Protein AF-A0A3M1XWD2-F1 (afdb_monomer_lite)

pLDDT: mean 70.12, std 25.95, range [22.77, 98.62]

Sequence (368 aa):
ADEVGILMIDIAGKYPITAAVIQEGKITWMLEQGADAQTRFPIGTLNELFIVIAVLQRIRAGELDLHAEGITPHHSVTLHHLMTHTSGYGAARSWRALLFKQQTPLKQHHPAGGKWCYSKDNIALLRDMLPPDYLQNRVFKPLGMHATTETESTLEDMLKLVGELLAPGRVMTETDVMMMTTPHFQLHAALPAMGYGFRLEDGVAWITSKTGGLWIAPEQKTAIVALARGAFSGACRAAMRRLISAPSYEIVGDAPALRGGYYAPSPELLMNLPIWLSYGGGLTVGRQGTLNGQIDPMHKIKLTPTTQTNVFLLPNGSRVVIDDERVLIGLYELHRRPWLHSLGGKLSIFTLLVFVIFLIFLLAIFNF

Secondary structure (DSSP, 8-state):
-HHHHHHHHHHHTTS-EEEEEEETTEEEEEEEEBS-TT--EE-GGGHHHHHHHHHHHHHHTTSS-TT-S-SSSSTT--HHHHHTT-S-EEE---HHHHHHT--PPEEE-S-TTSTT---TTHHHHHHHTSPTTHHIIIIIHHHT-TT--SSEE-HHHHHHHHHHHHS--SS--HHHHHHHHS--B-SSTTSPEE-SS-EEETTEEEEE-SSEEEEEETTTTEEEEEEESS--HHHHHHHHHHHTTPPPPP-----GGGS---S-SS--GGGTHHHHHHTT------------S---S-----PPP-S--EEEEPTTS-EEEEETTEEE-------S--TTSS--S---HHHHHHHHHHHHHHHHHTT-

Foldseek 3Di:
DVVLVVLQVVQQPPWFKWKFKAFPNHTPDIDGDNHDQADKFFAPLVLLVLLLLLVVLCVVVVNADQCQAPLDPHRRAGVVLLQQQQQQWEQPDDVVCVVVVDRGDIDRLDHGLDLQRGYPCSSVSSVVVDDDCSSVPQPCVQLVQPQDDSTMGGNVSVSSVLSCLLPNDRSDDPVSSCQQADFPHDSDPPAFGGGRSFTYDQQWTKDDDQFWIKIDNNVRSIIMIMGINGDDLVSRVVSRCVSVVHDDDPCPDPQCVVVDHDDDSDPDPPVCVVVCVVVVHDDDDDDPDDDPDDDDPDDDDDDDDDQDWDWDADPQRAIFTDDPPDRDRDRDPPPDPPPPPPCPDDPDPVNVVVVVVVVVVVCVVVVD

Radius of gyration: 23.79 Å; chains: 1; bounding box: 57×58×64 Å

Structure (mmCIF, N/CA/C/O backbone):
data_AF-A0A3M1XWD2-F1
#
_entry.id   AF-A0A3M1XWD2-F1
#
loop_
_atom_site.group_PDB
_atom_site.id
_atom_site.type_symbol
_atom_site.label_atom_id
_atom_site.label_alt_id
_atom_site.label_comp_id
_atom_site.label_asym_id
_atom_site.label_entity_id
_atom_site.label_seq_id
_atom_site.pdbx_PDB_ins_code
_atom_site.Cartn_x
_atom_site.Cartn_y
_atom_site.Cartn_z
_atom_site.occupancy
_atom_site.B_iso_or_equiv
_atom_site.auth_seq_id
_atom_site.auth_comp_id
_atom_site.auth_asym_id
_atom_site.auth_atom_id
_atom_site.pdbx_PDB_model_num
ATOM 1 N N . ALA A 1 1 ? -13.278 -6.012 19.851 1.00 52.22 1 ALA A N 1
ATOM 2 C CA . ALA A 1 1 ? -13.361 -4.632 19.334 1.00 52.22 1 ALA A CA 1
ATOM 3 C C . ALA A 1 1 ? -13.136 -3.614 20.453 1.00 52.22 1 ALA A C 1
ATOM 5 O O . ALA A 1 1 ? -12.265 -2.769 20.305 1.00 52.22 1 ALA A O 1
ATOM 6 N N . ASP A 1 2 ? -13.827 -3.748 21.587 1.00 54.50 2 ASP A N 1
ATOM 7 C CA . ASP A 1 2 ? -13.835 -2.744 22.666 1.00 54.50 2 ASP A CA 1
ATOM 8 C C . ASP A 1 2 ? -12.454 -2.402 23.250 1.00 54.50 2 ASP A C 1
ATOM 10 O O . ASP A 1 2 ? -12.106 -1.230 23.347 1.00 54.50 2 ASP A O 1
ATOM 14 N N . GLU A 1 3 ? -11.599 -3.388 23.537 1.00 56.03 3 GLU A N 1
ATOM 15 C CA . GLU A 1 3 ? -10.235 -3.122 24.038 1.00 56.03 3 GLU A CA 1
ATOM 16 C C . GLU A 1 3 ? -9.307 -2.475 22.994 1.00 56.03 3 GLU A C 1
ATOM 18 O O . GLU A 1 3 ? -8.418 -1.700 23.343 1.00 56.03 3 GLU A O 1
ATOM 23 N N . VAL A 1 4 ? -9.516 -2.768 21.705 1.00 60.28 4 VAL A N 1
ATOM 24 C CA . VAL A 1 4 ? -8.777 -2.127 20.602 1.00 60.28 4 VAL A CA 1
ATOM 25 C C . VAL A 1 4 ? -9.229 -0.678 20.440 1.00 60.28 4 VAL A C 1
ATOM 27 O O . VAL A 1 4 ? -8.394 0.205 20.247 1.00 60.28 4 VAL A O 1
ATOM 30 N N . GLY A 1 5 ? -10.533 -0.429 20.584 1.00 57.66 5 GLY A N 1
ATOM 31 C CA . GLY A 1 5 ? -11.087 0.917 20.600 1.00 57.66 5 GLY A CA 1
ATOM 32 C C . GLY A 1 5 ? -10.513 1.756 21.738 1.00 57.66 5 GLY A C 1
ATOM 33 O O . GLY A 1 5 ? -10.094 2.884 21.503 1.00 57.66 5 GLY A O 1
ATOM 34 N N . ILE A 1 6 ? -10.389 1.184 22.940 1.00 55.00 6 ILE A N 1
ATOM 35 C CA . ILE A 1 6 ? -9.785 1.861 24.100 1.00 55.00 6 ILE A CA 1
ATOM 36 C C . ILE A 1 6 ? -8.319 2.238 23.828 1.00 55.00 6 ILE A C 1
ATOM 38 O O . ILE A 1 6 ? -7.941 3.384 24.058 1.00 55.00 6 ILE A O 1
ATOM 42 N N . LEU A 1 7 ? -7.511 1.326 23.269 1.00 59.25 7 LEU A N 1
ATOM 43 C CA . LEU A 1 7 ? -6.104 1.602 22.935 1.00 59.25 7 LEU A CA 1
ATOM 44 C C . LEU A 1 7 ? -5.954 2.743 21.910 1.00 59.25 7 LEU A C 1
ATOM 46 O O . LEU A 1 7 ? -5.016 3.535 21.982 1.00 59.25 7 LEU A O 1
ATOM 50 N N . MET A 1 8 ? -6.875 2.822 20.946 1.00 58.78 8 MET A N 1
ATOM 51 C CA . MET A 1 8 ? -6.875 3.854 19.906 1.00 58.78 8 MET A CA 1
ATOM 52 C C . MET A 1 8 ? -7.355 5.216 20.430 1.00 58.78 8 MET A C 1
ATOM 54 O O . MET A 1 8 ? -6.793 6.244 20.052 1.00 58.78 8 MET A O 1
ATOM 58 N N . ILE A 1 9 ? -8.353 5.228 21.318 1.00 58.41 9 ILE A N 1
ATOM 59 C CA . ILE A 1 9 ? -8.905 6.445 21.934 1.00 58.41 9 ILE A CA 1
ATOM 60 C C . ILE A 1 9 ? -7.877 7.117 22.853 1.00 58.41 9 ILE A C 1
ATOM 62 O O . ILE A 1 9 ? -7.728 8.337 22.810 1.00 58.41 9 ILE A O 1
ATOM 66 N N . ASP A 1 10 ? -7.116 6.342 23.630 1.00 56.38 10 ASP A N 1
ATOM 67 C CA . ASP A 1 10 ? -6.140 6.886 24.590 1.00 56.38 10 ASP A CA 1
ATOM 68 C C . ASP A 1 10 ? -4.972 7.624 23.891 1.00 56.38 10 ASP A C 1
ATOM 70 O O . ASP A 1 10 ? -4.337 8.520 24.447 1.00 56.38 10 ASP A O 1
ATOM 74 N N . ILE A 1 11 ? -4.720 7.297 22.617 1.00 54.94 11 ILE A N 1
ATOM 75 C CA . ILE A 1 11 ? -3.635 7.864 21.798 1.00 54.94 11 ILE A CA 1
ATOM 76 C C . ILE A 1 11 ? -4.129 9.010 20.897 1.00 54.94 11 ILE A C 1
ATOM 78 O O . ILE A 1 11 ? -3.343 9.883 20.521 1.00 54.94 11 ILE A O 1
ATOM 82 N N . ALA A 1 12 ? -5.431 9.064 20.600 1.00 54.19 12 ALA A N 1
ATOM 83 C CA . ALA A 1 12 ? -6.053 10.069 19.736 1.00 54.19 12 ALA A CA 1
ATOM 84 C C . ALA A 1 12 ? -5.917 11.522 20.246 1.00 54.19 12 ALA A C 1
ATOM 86 O O . ALA A 1 12 ? -5.899 12.461 19.446 1.00 54.19 12 ALA A O 1
ATOM 87 N N . GLY A 1 13 ? -5.746 11.738 21.556 1.00 59.31 13 GLY A N 1
ATOM 88 C CA . GLY A 1 13 ? -5.398 13.050 22.115 1.00 59.31 13 GLY A CA 1
ATOM 89 C C . GLY A 1 13 ? -6.314 14.204 21.660 1.00 59.31 13 GLY A C 1
ATOM 90 O O . GLY A 1 13 ? -7.525 14.056 21.572 1.00 59.31 13 GLY A O 1
ATOM 91 N N . LYS A 1 14 ? -5.745 15.395 21.405 1.00 64.62 14 LYS A N 1
ATOM 92 C CA . LYS A 1 14 ? -6.464 16.634 21.009 1.00 64.62 14 LYS A CA 1
ATOM 93 C C . LYS A 1 14 ? -6.610 16.832 19.491 1.00 64.62 14 LYS A C 1
ATOM 95 O O . LYS A 1 14 ? -7.029 17.909 19.067 1.00 64.62 14 LYS A O 1
ATOM 100 N N . TYR A 1 15 ? -6.197 15.869 18.672 1.00 75.00 15 TYR A N 1
ATOM 101 C CA . TYR A 1 15 ? -6.084 16.070 17.227 1.00 75.00 15 TYR A CA 1
ATOM 102 C C . TYR A 1 15 ? -7.241 15.417 16.468 1.00 75.00 15 TYR A C 1
ATOM 104 O O . TYR A 1 15 ? -7.721 14.369 16.892 1.00 75.00 15 TYR A O 1
ATOM 112 N N . PRO A 1 16 ? -7.666 16.001 15.330 1.00 86.12 16 PRO A N 1
ATOM 113 C CA . PRO A 1 16 ? -8.596 15.347 14.422 1.00 86.12 16 PRO A CA 1
ATOM 114 C C . PRO A 1 16 ? -8.068 13.977 13.980 1.00 86.12 16 PRO A C 1
ATOM 116 O O . PRO A 1 16 ? -6.969 13.896 13.413 1.00 86.12 16 PRO A O 1
ATOM 119 N N . ILE A 1 17 ? -8.849 12.929 14.232 1.00 88.50 17 ILE A N 1
ATOM 120 C CA . ILE A 1 17 ? -8.586 11.552 13.817 1.00 88.50 17 ILE A CA 1
ATOM 121 C C . ILE A 1 17 ? -9.874 10.891 13.338 1.00 88.50 17 ILE A C 1
ATOM 123 O O . ILE A 1 17 ? -10.949 11.077 13.909 1.00 88.50 17 ILE A O 1
ATOM 127 N N . THR A 1 18 ? -9.730 10.074 12.304 1.00 93.38 18 THR A N 1
ATOM 128 C CA . THR A 1 18 ? -10.740 9.117 11.880 1.00 93.38 18 THR A CA 1
ATOM 129 C C . THR A 1 18 ? -10.073 7.765 11.626 1.00 93.38 18 THR A C 1
ATOM 131 O O . THR A 1 18 ? -8.959 7.699 11.096 1.00 93.38 18 THR A O 1
ATOM 134 N N . ALA A 1 19 ? -10.692 6.676 12.072 1.00 93.12 19 ALA A N 1
ATOM 135 C CA . ALA A 1 19 ? -10.122 5.339 11.951 1.00 93.12 19 ALA A CA 1
ATOM 136 C C . ALA A 1 19 ? -11.205 4.269 11.857 1.00 93.12 19 ALA A C 1
ATOM 138 O O . ALA A 1 19 ? -12.306 4.447 12.368 1.00 93.12 19 ALA A O 1
ATOM 139 N N . ALA A 1 20 ? -10.867 3.134 11.255 1.00 95.69 20 ALA A N 1
ATOM 140 C CA . ALA A 1 20 ? -11.735 1.971 11.176 1.00 95.69 20 ALA A CA 1
ATOM 141 C C . ALA A 1 20 ? -10.945 0.678 11.385 1.00 95.69 20 ALA A C 1
ATOM 143 O O . ALA A 1 20 ? -9.805 0.541 10.931 1.00 95.69 20 ALA A O 1
ATOM 144 N N . VAL A 1 21 ? -11.592 -0.278 12.048 1.00 95.69 21 VAL A N 1
ATOM 145 C CA . VAL A 1 21 ? -11.146 -1.667 12.163 1.00 95.69 21 VAL A CA 1
ATOM 146 C C . VAL A 1 21 ? -12.089 -2.532 11.342 1.00 95.69 21 VAL A C 1
ATOM 148 O O . VAL A 1 21 ? -13.312 -2.441 11.468 1.00 95.69 21 VAL A O 1
ATOM 151 N N . ILE A 1 22 ? -11.499 -3.374 10.504 1.00 96.75 22 ILE A N 1
ATOM 152 C CA . ILE A 1 22 ? -12.186 -4.320 9.642 1.00 96.75 22 ILE A CA 1
ATOM 153 C C . ILE A 1 22 ? -11.807 -5.721 10.110 1.00 96.75 22 ILE A C 1
ATOM 155 O O . ILE A 1 22 ? -10.621 -6.019 10.236 1.00 96.75 22 ILE A O 1
ATOM 159 N N . GLN A 1 23 ? -12.794 -6.582 10.344 1.00 95.12 23 GLN A N 1
ATOM 160 C CA . GLN A 1 23 ? -12.598 -8.009 10.607 1.00 95.12 23 GLN A CA 1
ATOM 161 C C . GLN A 1 23 ? -13.560 -8.804 9.735 1.00 95.12 23 GLN A C 1
ATOM 163 O O . GLN A 1 23 ? -14.719 -8.418 9.575 1.00 95.12 23 GLN A O 1
ATOM 168 N N . GLU A 1 24 ? -13.072 -9.892 9.142 1.00 92.88 24 GLU A N 1
ATOM 169 C CA . GLU A 1 24 ? -13.847 -10.722 8.211 1.00 92.88 24 GLU A CA 1
ATOM 170 C C . GLU A 1 24 ? -14.489 -9.900 7.071 1.00 92.88 24 GLU A C 1
ATOM 172 O O . GLU A 1 24 ? -15.599 -10.179 6.614 1.00 92.88 24 GLU A O 1
ATOM 177 N N . GLY A 1 25 ? -13.799 -8.845 6.622 1.00 87.38 25 GLY A N 1
ATOM 178 C CA . GLY A 1 25 ? -14.278 -7.935 5.576 1.00 87.38 25 GLY A CA 1
ATOM 179 C C . GLY A 1 25 ? -15.399 -6.973 5.993 1.00 87.38 25 GLY A C 1
ATOM 180 O O . GLY A 1 25 ? -15.947 -6.283 5.136 1.00 87.38 25 GLY A O 1
ATOM 181 N N . LYS A 1 26 ? -15.751 -6.893 7.283 1.00 93.88 26 LYS A N 1
ATOM 182 C CA . LYS A 1 26 ? -16.769 -5.970 7.811 1.00 93.88 26 LYS A CA 1
ATOM 183 C C . LYS A 1 26 ? -16.148 -4.958 8.761 1.00 93.88 26 LYS A C 1
ATOM 185 O O . LYS A 1 26 ? -15.269 -5.304 9.544 1.00 93.88 26 LYS A O 1
ATOM 190 N N . ILE A 1 27 ? -16.635 -3.720 8.727 1.00 96.06 27 ILE A N 1
ATOM 191 C CA . ILE A 1 27 ? -16.252 -2.697 9.705 1.00 96.06 27 ILE A CA 1
ATOM 192 C C . ILE A 1 27 ? -16.836 -3.112 11.059 1.00 96.06 27 ILE A C 1
ATOM 194 O O . ILE A 1 27 ? -18.054 -3.150 11.219 1.00 96.06 27 ILE A O 1
ATOM 198 N N . THR A 1 28 ? -15.976 -3.451 12.018 1.00 94.50 28 THR A N 1
ATOM 199 C CA . THR A 1 28 ? -16.388 -3.846 13.376 1.00 94.50 28 THR A CA 1
ATOM 200 C C . THR A 1 28 ? -16.243 -2.717 14.384 1.00 94.50 28 THR A C 1
ATOM 202 O O . THR A 1 28 ? -16.831 -2.778 15.462 1.00 94.50 28 THR A O 1
ATOM 205 N N . TRP A 1 29 ? -15.476 -1.681 14.044 1.00 93.25 29 TRP A N 1
ATOM 206 C CA . TRP A 1 29 ? -15.307 -0.497 14.872 1.00 93.25 29 TRP A CA 1
ATOM 207 C C . TRP A 1 29 ? -14.883 0.703 14.028 1.00 93.25 29 TRP A C 1
ATOM 209 O O . TRP A 1 29 ? -14.155 0.551 13.044 1.00 93.25 29 TRP A O 1
ATOM 219 N N . MET A 1 30 ? -15.315 1.893 14.436 1.00 91.75 30 MET A N 1
ATOM 220 C CA . MET A 1 30 ? -14.968 3.161 13.804 1.00 91.75 30 MET A CA 1
ATOM 221 C C . MET A 1 30 ? -14.788 4.241 14.873 1.00 91.75 30 MET A C 1
ATOM 223 O O . MET A 1 30 ? -15.487 4.239 15.886 1.00 91.75 30 MET A O 1
ATOM 227 N N . LEU A 1 31 ? -13.859 5.160 14.631 1.00 88.88 31 LEU A N 1
ATOM 228 C CA . LEU A 1 31 ? -13.608 6.339 15.451 1.00 88.88 31 LEU A CA 1
ATOM 229 C C . LEU A 1 31 ? -13.698 7.582 14.584 1.00 88.88 31 LEU A C 1
ATOM 231 O O . LEU A 1 31 ? -13.070 7.652 13.531 1.00 88.88 31 LEU A O 1
ATOM 235 N N . GLU A 1 32 ? -14.424 8.571 15.083 1.00 91.50 32 GLU A N 1
ATOM 236 C CA . GLU A 1 32 ? -14.532 9.906 14.511 1.00 91.50 32 GLU A CA 1
ATOM 237 C C . GLU A 1 32 ? -14.375 10.907 15.652 1.00 91.50 32 GLU A C 1
ATOM 239 O O . GLU A 1 32 ? -15.262 11.078 16.487 1.00 91.50 32 GLU A O 1
ATOM 244 N N . GLN A 1 33 ? -13.204 11.533 15.740 1.00 86.81 33 GLN A N 1
ATOM 245 C CA . GLN A 1 33 ? -12.893 12.482 16.800 1.00 86.81 33 GLN A CA 1
ATOM 246 C C . GLN A 1 33 ? -12.305 13.741 16.183 1.00 86.81 33 GLN A C 1
ATOM 248 O O . GLN A 1 33 ? -11.161 13.762 15.739 1.00 86.81 33 GLN A O 1
ATOM 253 N N . GLY A 1 34 ? -13.104 14.809 16.134 1.00 88.12 34 GLY A N 1
ATOM 254 C CA . GLY A 1 34 ? -12.714 16.067 15.487 1.00 88.12 34 GLY A CA 1
ATOM 255 C C . GLY A 1 34 ? -12.556 15.977 13.961 1.00 88.12 34 GLY A C 1
ATOM 256 O O . GLY A 1 34 ? -12.137 16.956 13.349 1.00 88.12 34 GLY A O 1
ATOM 257 N N . ALA A 1 35 ? -12.872 14.823 13.369 1.00 90.75 35 ALA A N 1
ATOM 258 C CA . ALA A 1 35 ? -12.941 14.535 11.942 1.00 90.75 35 ALA A CA 1
ATOM 259 C C . ALA A 1 35 ? -13.916 13.370 11.717 1.00 90.75 35 ALA A C 1
ATOM 261 O O . ALA A 1 35 ? -13.979 12.459 12.542 1.00 90.75 35 ALA A O 1
ATOM 262 N N . ASP A 1 36 ? -14.634 13.405 10.601 1.00 94.81 36 ASP A N 1
ATOM 263 C CA . ASP A 1 36 ? -15.534 12.344 10.140 1.00 94.81 36 ASP A CA 1
ATOM 264 C C . ASP A 1 36 ? -14.908 11.536 8.989 1.00 94.81 36 ASP A C 1
ATOM 266 O O . ASP A 1 36 ? -13.811 11.846 8.503 1.00 94.81 36 ASP A O 1
ATOM 270 N N . ALA A 1 37 ? -15.613 10.506 8.522 1.00 96.62 37 ALA A N 1
ATOM 271 C CA . ALA A 1 37 ? -15.138 9.647 7.445 1.00 96.62 37 ALA A CA 1
ATOM 272 C C . ALA A 1 37 ? -14.913 10.366 6.095 1.00 96.62 37 ALA A C 1
ATOM 274 O O . ALA A 1 37 ? -14.198 9.837 5.237 1.00 96.62 37 ALA A O 1
ATOM 275 N N . GLN A 1 38 ? -15.492 11.558 5.901 1.00 97.38 38 GLN A N 1
ATOM 276 C CA . GLN A 1 38 ? -15.381 12.377 4.684 1.00 97.38 38 GLN A CA 1
ATOM 277 C C . GLN A 1 38 ? -14.307 13.467 4.792 1.00 97.38 38 GLN A C 1
ATOM 279 O O . GLN A 1 38 ? -13.949 14.102 3.795 1.00 97.38 38 GLN A O 1
ATOM 284 N N . THR A 1 39 ? -13.757 13.676 5.986 1.00 96.25 39 THR A N 1
ATOM 285 C CA . THR A 1 39 ? -12.698 14.646 6.228 1.00 96.25 39 THR A CA 1
ATOM 286 C C . THR A 1 39 ? -11.445 14.254 5.445 1.00 96.25 39 THR A C 1
ATOM 288 O O . THR A 1 39 ? -10.974 13.117 5.502 1.00 96.25 39 THR A O 1
ATOM 291 N N . ARG A 1 40 ? -10.881 15.214 4.701 1.00 96.25 40 ARG A N 1
ATOM 292 C CA . ARG A 1 40 ? -9.663 15.010 3.907 1.00 96.25 4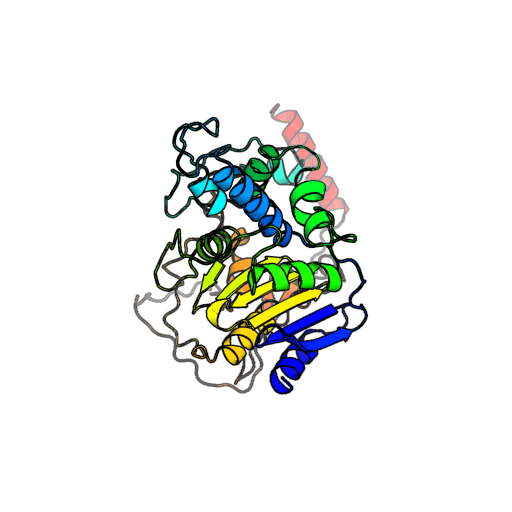0 ARG A CA 1
ATOM 293 C C . ARG A 1 40 ? -8.412 15.110 4.770 1.00 96.25 40 ARG A C 1
ATOM 295 O O . ARG A 1 40 ? -8.218 16.082 5.506 1.00 96.25 40 ARG A O 1
ATOM 302 N N . PHE A 1 41 ? -7.525 14.137 4.611 1.00 95.06 41 PHE A N 1
ATOM 303 C CA . PHE A 1 41 ? -6.209 14.106 5.234 1.00 95.06 41 PHE A CA 1
ATOM 304 C C . PHE A 1 41 ? -5.118 13.992 4.175 1.00 95.06 41 PHE A C 1
ATOM 306 O O . PHE A 1 41 ? -5.286 13.242 3.211 1.00 95.06 41 PHE A O 1
ATOM 313 N N . PRO A 1 42 ? -3.963 14.651 4.376 1.00 94.06 42 PRO A N 1
ATOM 314 C CA . PRO A 1 42 ? -2.763 14.325 3.626 1.00 94.06 42 PRO A CA 1
ATOM 315 C C . PRO A 1 42 ? -2.432 12.842 3.797 1.00 94.06 42 PRO A C 1
ATOM 317 O O . PRO A 1 42 ? -2.448 12.336 4.918 1.00 94.06 42 PRO A O 1
ATOM 320 N N . ILE A 1 43 ? -2.102 12.143 2.717 1.00 92.31 43 ILE A N 1
ATOM 321 C CA . ILE A 1 43 ? -1.834 10.695 2.763 1.00 92.31 43 ILE A CA 1
ATOM 322 C C . ILE A 1 43 ? -0.338 10.364 2.754 1.00 92.31 43 ILE A C 1
ATOM 324 O O . ILE A 1 43 ? 0.074 9.331 3.289 1.00 92.31 43 ILE A O 1
ATOM 328 N N . GLY A 1 44 ? 0.503 11.276 2.254 1.00 88.88 44 GLY A N 1
ATOM 329 C CA . GLY A 1 44 ? 1.961 11.138 2.264 1.00 88.88 44 GLY A CA 1
ATOM 330 C C . GLY A 1 44 ? 2.412 9.812 1.650 1.00 88.88 44 GLY A C 1
ATOM 331 O O . GLY A 1 44 ? 2.021 9.477 0.538 1.00 88.88 44 GLY A O 1
ATOM 332 N N . THR A 1 45 ? 3.192 9.036 2.405 1.00 88.31 45 THR A N 1
ATOM 333 C CA . THR A 1 45 ? 3.693 7.712 2.001 1.00 88.31 45 THR A CA 1
ATOM 334 C C . THR A 1 45 ? 2.586 6.743 1.567 1.00 88.31 45 THR A C 1
ATOM 336 O O . THR A 1 45 ? 2.848 5.865 0.766 1.00 88.31 45 THR A O 1
ATOM 339 N N . LEU A 1 46 ? 1.338 6.879 2.034 1.00 92.88 46 LEU A N 1
ATOM 340 C CA . LEU A 1 46 ? 0.260 5.974 1.603 1.00 92.88 46 LEU A CA 1
ATOM 341 C C . LEU A 1 46 ? -0.001 6.041 0.085 1.00 92.88 46 LEU A C 1
ATOM 343 O O . LEU A 1 46 ? -0.475 5.062 -0.485 1.00 92.88 46 LEU A O 1
ATOM 347 N N . ASN A 1 47 ? 0.360 7.149 -0.579 1.00 94.56 47 ASN A N 1
ATOM 348 C CA . ASN A 1 47 ? 0.267 7.275 -2.036 1.00 94.56 47 ASN A CA 1
ATOM 349 C C . ASN A 1 47 ? 1.140 6.247 -2.788 1.00 94.56 47 ASN A C 1
ATOM 351 O O . ASN A 1 47 ? 0.853 5.903 -3.932 1.00 94.56 47 ASN A O 1
ATOM 355 N N . GLU A 1 48 ? 2.177 5.710 -2.135 1.00 94.50 48 GLU A N 1
ATOM 356 C CA . GLU A 1 48 ? 3.035 4.656 -2.688 1.00 94.50 48 GLU A CA 1
ATOM 357 C C . GLU A 1 48 ? 2.232 3.418 -3.091 1.00 94.50 48 GLU A C 1
ATOM 359 O O . GLU A 1 48 ? 2.524 2.810 -4.119 1.00 94.50 48 GLU A O 1
ATOM 364 N N . LEU A 1 49 ? 1.172 3.088 -2.344 1.00 96.50 49 LEU A N 1
ATOM 365 C CA . LEU A 1 49 ? 0.307 1.958 -2.671 1.00 96.50 49 LEU A CA 1
ATOM 366 C C . LEU A 1 49 ? -0.385 2.149 -4.018 1.00 96.50 49 LEU A C 1
ATOM 368 O O . LEU A 1 49 ? -0.418 1.223 -4.819 1.00 96.50 49 LEU A O 1
ATOM 372 N N . PHE A 1 50 ? -0.896 3.345 -4.309 1.00 97.88 50 PHE A N 1
ATOM 373 C CA . PHE A 1 50 ? -1.582 3.604 -5.576 1.00 97.88 50 PHE A CA 1
ATOM 374 C C . PHE A 1 50 ? -0.626 3.535 -6.766 1.00 97.88 50 PHE A C 1
ATOM 376 O O . PHE A 1 50 ? -0.982 2.993 -7.813 1.00 97.88 50 PHE A O 1
ATOM 383 N N . ILE A 1 51 ? 0.600 4.033 -6.590 1.00 97.19 51 ILE A N 1
ATOM 384 C CA . ILE A 1 51 ? 1.657 3.948 -7.602 1.00 97.19 51 ILE A CA 1
ATOM 385 C C . ILE A 1 51 ? 2.035 2.485 -7.848 1.00 97.19 51 ILE A C 1
ATOM 387 O O . ILE A 1 51 ? 2.086 2.056 -8.997 1.00 97.19 51 ILE A O 1
ATOM 391 N N . VAL A 1 52 ? 2.234 1.697 -6.788 1.00 97.19 52 VAL A N 1
ATOM 392 C CA . VAL A 1 52 ? 2.532 0.262 -6.898 1.00 97.19 52 VAL A CA 1
ATOM 393 C C . VAL A 1 52 ? 1.400 -0.491 -7.595 1.00 97.19 52 VAL A C 1
ATOM 395 O O . VAL A 1 52 ? 1.672 -1.260 -8.511 1.00 97.19 52 VAL A O 1
ATOM 398 N N . ILE A 1 53 ? 0.140 -0.235 -7.233 1.00 98.19 53 ILE A N 1
ATOM 399 C CA . ILE A 1 53 ? -1.028 -0.848 -7.886 1.00 98.19 53 ILE A CA 1
ATOM 400 C C . ILE A 1 53 ? -1.032 -0.532 -9.383 1.00 98.19 53 ILE A C 1
ATOM 402 O O . ILE A 1 53 ? -1.199 -1.430 -10.207 1.00 98.19 53 ILE A O 1
ATOM 406 N N . ALA A 1 54 ? -0.803 0.728 -9.752 1.00 98.12 54 ALA A N 1
ATOM 407 C CA . ALA A 1 54 ? -0.734 1.134 -11.149 1.00 98.12 54 ALA A CA 1
ATOM 408 C C . ALA A 1 54 ? 0.411 0.443 -11.904 1.00 98.12 54 ALA A C 1
ATOM 410 O O . ALA A 1 54 ? 0.213 -0.020 -13.025 1.00 98.12 54 ALA A O 1
ATOM 411 N N . VAL A 1 55 ? 1.587 0.316 -11.288 1.00 97.06 55 VAL A N 1
ATOM 412 C CA . VAL A 1 55 ? 2.726 -0.407 -11.868 1.00 97.06 55 VAL A CA 1
ATOM 413 C C . VAL A 1 55 ? 2.394 -1.890 -12.065 1.00 97.06 55 VAL A C 1
ATOM 415 O O . VAL A 1 55 ? 2.631 -2.418 -13.150 1.00 97.06 55 VAL A O 1
ATOM 418 N N . LEU A 1 56 ? 1.776 -2.548 -11.079 1.00 97.94 56 LEU A N 1
ATOM 419 C CA . LEU A 1 56 ? 1.351 -3.949 -11.188 1.00 97.94 56 LEU A CA 1
ATOM 420 C C . LEU A 1 56 ? 0.317 -4.161 -12.302 1.00 97.94 56 LEU A C 1
ATOM 422 O O . LEU A 1 56 ? 0.415 -5.133 -13.049 1.00 97.94 56 LEU A O 1
ATOM 426 N N . GLN A 1 57 ? -0.624 -3.229 -12.487 1.00 97.94 57 GLN A N 1
ATOM 427 C CA . GLN A 1 57 ? -1.557 -3.273 -13.620 1.00 97.94 57 GLN A CA 1
ATOM 428 C C . GLN A 1 57 ? -0.828 -3.249 -14.968 1.00 97.94 57 GLN A C 1
ATOM 430 O O . GLN A 1 57 ? -1.195 -3.996 -15.874 1.00 97.94 57 GLN A O 1
ATOM 435 N N . ARG A 1 58 ? 0.207 -2.412 -15.101 1.00 97.00 58 ARG A N 1
ATOM 436 C CA . ARG A 1 58 ? 0.999 -2.305 -16.333 1.00 97.00 58 ARG A CA 1
ATOM 437 C C . ARG A 1 58 ? 1.898 -3.520 -16.559 1.00 97.00 58 ARG A C 1
ATOM 439 O O . ARG A 1 58 ? 2.017 -3.966 -17.695 1.00 97.00 58 ARG A O 1
ATOM 446 N N . ILE A 1 59 ? 2.457 -4.102 -15.494 1.00 96.44 59 ILE A N 1
ATOM 447 C CA . ILE A 1 59 ? 3.171 -5.389 -15.566 1.00 96.44 59 ILE A CA 1
ATOM 448 C C . ILE A 1 59 ? 2.224 -6.485 -16.060 1.00 96.44 59 ILE A C 1
ATOM 450 O O . ILE A 1 59 ? 2.536 -7.197 -17.009 1.00 96.44 59 ILE A O 1
ATOM 454 N N . ARG A 1 60 ? 1.024 -6.584 -15.477 1.00 96.19 60 ARG A N 1
ATOM 455 C CA . ARG A 1 60 ? 0.013 -7.567 -15.888 1.00 96.19 60 ARG A CA 1
ATOM 456 C C . ARG A 1 60 ? -0.443 -7.379 -17.338 1.00 96.19 60 ARG A C 1
ATOM 458 O O . ARG A 1 60 ? -0.738 -8.361 -18.010 1.00 96.19 60 ARG A O 1
ATOM 465 N N . ALA A 1 61 ? -0.492 -6.140 -17.822 1.00 96.31 61 ALA A N 1
ATOM 466 C CA . ALA A 1 61 ? -0.784 -5.829 -19.220 1.00 96.31 61 ALA A CA 1
ATOM 467 C C . ALA A 1 61 ? 0.382 -6.148 -20.182 1.00 96.31 61 ALA A C 1
ATOM 469 O O . ALA A 1 61 ? 0.221 -5.996 -21.390 1.00 96.31 61 ALA A O 1
ATOM 470 N N . GLY A 1 62 ? 1.543 -6.577 -19.671 1.00 95.81 62 GLY A N 1
ATOM 471 C CA . GLY A 1 62 ? 2.752 -6.822 -20.462 1.00 95.81 62 GLY A CA 1
ATOM 472 C C . GLY A 1 62 ? 3.453 -5.545 -20.934 1.00 95.81 62 GLY A C 1
ATOM 473 O O . GLY A 1 62 ? 4.306 -5.605 -21.812 1.00 95.81 62 GLY A O 1
ATOM 474 N N . GLU A 1 63 ? 3.092 -4.384 -20.381 1.00 94.94 63 GLU A N 1
ATOM 475 C CA . GLU A 1 63 ? 3.673 -3.087 -20.752 1.00 94.94 63 GLU A CA 1
ATOM 476 C C . GLU A 1 63 ? 4.974 -2.787 -20.000 1.00 94.94 63 GLU A C 1
ATOM 478 O O . GLU A 1 63 ? 5.792 -1.996 -20.464 1.00 94.94 63 GLU A O 1
ATOM 483 N N . LEU A 1 64 ? 5.140 -3.386 -18.820 1.00 93.69 64 LEU A N 1
ATOM 484 C CA . LEU A 1 64 ? 6.334 -3.288 -17.991 1.00 93.69 64 LEU A CA 1
ATOM 485 C C . LEU A 1 64 ? 6.817 -4.692 -17.634 1.00 93.69 64 LEU A C 1
ATOM 487 O O . LEU A 1 64 ? 6.014 -5.597 -17.421 1.00 93.69 64 LEU A O 1
ATOM 491 N N . ASP A 1 65 ? 8.128 -4.845 -17.502 1.00 92.94 65 ASP A N 1
ATOM 492 C CA . ASP A 1 65 ? 8.748 -6.063 -16.995 1.00 92.94 65 ASP A CA 1
ATOM 493 C C . ASP A 1 65 ? 9.412 -5.759 -15.649 1.00 92.94 65 ASP A C 1
ATOM 495 O O . ASP A 1 65 ? 10.194 -4.816 -15.501 1.00 92.94 65 ASP A O 1
ATOM 499 N N . LEU A 1 66 ? 9.064 -6.571 -14.653 1.00 92.69 66 LEU A N 1
ATOM 500 C CA . LEU A 1 66 ? 9.546 -6.465 -13.286 1.00 92.69 66 LEU A CA 1
ATOM 501 C C . LEU A 1 66 ? 11.079 -6.590 -13.192 1.00 92.69 66 LEU A C 1
ATOM 503 O O . LEU A 1 66 ? 11.705 -5.960 -12.332 1.00 92.69 66 LEU A O 1
ATOM 507 N N . HIS A 1 67 ? 11.677 -7.393 -14.070 1.00 92.38 67 HIS A N 1
ATOM 508 C CA . HIS A 1 67 ? 13.099 -7.730 -14.052 1.00 92.38 67 HIS A CA 1
ATOM 509 C C . HIS A 1 67 ? 13.883 -7.102 -15.203 1.00 92.38 67 HIS A C 1
ATOM 511 O O . HIS A 1 67 ? 15.092 -7.317 -15.286 1.00 92.38 67 HIS A O 1
ATOM 517 N N . ALA A 1 68 ? 13.237 -6.290 -16.045 1.00 86.88 68 ALA A N 1
ATOM 518 C CA . ALA A 1 68 ? 13.940 -5.567 -17.090 1.00 86.88 68 ALA A CA 1
ATOM 519 C C . ALA A 1 68 ? 14.992 -4.622 -16.499 1.00 86.88 68 ALA A C 1
ATOM 521 O O . ALA A 1 68 ? 14.732 -3.813 -15.602 1.00 86.88 68 ALA A O 1
ATOM 522 N N . GLU A 1 69 ? 16.190 -4.742 -17.051 1.00 83.31 69 GLU A N 1
ATOM 523 C CA . GLU A 1 69 ? 17.315 -3.848 -16.831 1.00 83.31 69 GLU A CA 1
ATOM 524 C C . GLU A 1 69 ? 17.212 -2.605 -17.727 1.00 83.31 69 GLU A C 1
ATOM 526 O O . GLU A 1 69 ? 16.462 -2.566 -18.703 1.00 83.31 69 GLU A O 1
ATOM 531 N N . GLY A 1 70 ? 17.974 -1.558 -17.401 1.00 74.75 70 GLY A N 1
ATOM 532 C CA . GLY A 1 70 ? 18.020 -0.337 -18.216 1.00 74.75 70 GLY A CA 1
ATOM 533 C C . GLY A 1 70 ? 16.793 0.575 -18.113 1.00 74.75 70 GLY A C 1
ATOM 534 O O . GLY A 1 70 ? 16.682 1.522 -18.888 1.00 74.75 70 GLY A O 1
ATOM 535 N N . ILE A 1 71 ? 15.901 0.344 -17.145 1.00 77.25 71 ILE A N 1
ATOM 536 C CA . ILE A 1 71 ? 14.755 1.231 -16.872 1.00 77.25 71 ILE A CA 1
ATOM 537 C C . ILE A 1 71 ? 15.162 2.556 -16.205 1.00 77.25 71 ILE A C 1
ATOM 539 O O . ILE A 1 71 ? 14.353 3.473 -16.066 1.00 77.25 71 ILE A O 1
ATOM 543 N N . THR A 1 72 ? 16.420 2.664 -15.781 1.00 72.31 72 THR A N 1
ATOM 544 C CA . THR A 1 72 ? 17.038 3.891 -15.285 1.00 72.31 72 THR A CA 1
ATOM 545 C C . THR A 1 72 ? 18.413 4.083 -15.942 1.00 72.31 72 THR A C 1
ATOM 547 O O . THR A 1 72 ? 18.955 3.140 -16.524 1.00 72.31 72 THR A O 1
ATOM 550 N N . PRO A 1 73 ? 19.044 5.272 -15.820 1.00 67.25 73 PRO A N 1
ATOM 551 C CA . PRO A 1 73 ? 20.389 5.508 -16.360 1.00 67.25 73 PRO A CA 1
ATOM 552 C C . PRO A 1 73 ? 21.473 4.555 -15.825 1.00 67.25 73 PRO A C 1
ATOM 554 O O . PRO A 1 73 ? 22.554 4.466 -16.399 1.00 67.25 73 PRO A O 1
ATOM 557 N N . HIS A 1 74 ? 21.208 3.856 -14.716 1.00 66.50 74 HIS A N 1
ATOM 558 C CA . HIS A 1 74 ? 22.073 2.802 -14.201 1.00 66.50 74 HIS A CA 1
ATOM 559 C C . HIS A 1 74 ? 21.482 1.445 -14.588 1.00 66.50 74 HIS A C 1
ATOM 561 O O . HIS A 1 74 ? 20.523 0.981 -13.977 1.00 66.50 74 HIS A O 1
ATOM 567 N N . HIS A 1 75 ? 22.081 0.806 -15.594 1.00 66.56 75 HIS A N 1
ATOM 568 C CA . HIS A 1 75 ? 21.519 -0.369 -16.263 1.00 66.56 75 HIS A CA 1
ATOM 569 C C . HIS A 1 75 ? 21.216 -1.576 -15.352 1.00 66.56 75 HIS A C 1
ATOM 571 O O . HIS A 1 75 ? 20.411 -2.404 -15.743 1.00 66.56 75 HIS A O 1
ATOM 577 N N . SER A 1 76 ? 21.756 -1.655 -14.131 1.00 80.31 76 SER A N 1
ATOM 578 C CA . SER A 1 76 ? 21.507 -2.755 -13.181 1.00 80.31 76 SER A CA 1
ATOM 579 C C . SER A 1 76 ? 20.285 -2.577 -12.263 1.00 80.31 76 SER A C 1
ATOM 581 O O . SER A 1 76 ? 19.973 -3.463 -11.462 1.00 80.31 76 SER A O 1
ATOM 583 N N . VAL A 1 77 ? 19.597 -1.431 -12.307 1.00 85.69 77 VAL A N 1
ATOM 584 C CA . VAL A 1 77 ? 18.379 -1.217 -11.510 1.00 85.69 77 VAL A CA 1
ATOM 585 C C . VAL A 1 77 ? 17.169 -1.719 -12.293 1.00 85.69 77 VAL A C 1
ATOM 587 O O . VAL A 1 77 ? 16.955 -1.316 -13.432 1.00 85.69 77 VAL A O 1
ATOM 590 N N . THR A 1 78 ? 16.366 -2.569 -11.653 1.00 91.31 78 THR A N 1
ATOM 591 C CA . THR A 1 78 ? 15.144 -3.157 -12.208 1.00 91.31 78 THR A CA 1
ATOM 592 C C . THR A 1 78 ? 13.920 -2.585 -11.507 1.00 91.31 78 THR A C 1
ATOM 594 O O . THR A 1 78 ? 14.021 -1.918 -10.469 1.00 91.31 78 THR A O 1
ATOM 597 N N . LEU A 1 79 ? 12.740 -2.866 -12.054 1.00 91.94 79 LEU A N 1
ATOM 598 C CA . LEU A 1 79 ? 11.482 -2.402 -11.482 1.00 91.94 79 LEU A CA 1
ATOM 599 C C . LEU A 1 79 ? 11.240 -3.042 -10.109 1.00 91.94 79 LEU A C 1
ATOM 601 O O . LEU A 1 79 ? 10.820 -2.355 -9.180 1.00 91.94 79 LEU A O 1
ATOM 605 N N . HIS A 1 80 ? 11.641 -4.305 -9.943 1.00 93.88 80 HIS A N 1
ATOM 606 C CA . HIS A 1 80 ? 11.694 -4.981 -8.649 1.00 93.88 80 HIS A CA 1
ATOM 607 C C . HIS A 1 80 ? 12.468 -4.160 -7.612 1.00 93.88 80 HIS A C 1
ATOM 609 O O . HIS A 1 80 ? 11.941 -3.870 -6.540 1.00 93.88 80 HIS A O 1
ATOM 615 N N . HIS A 1 81 ? 13.681 -3.707 -7.950 1.00 90.94 81 HIS A N 1
ATOM 616 C CA . HIS A 1 81 ? 14.491 -2.892 -7.044 1.00 90.94 81 HIS A CA 1
ATOM 617 C C . HIS A 1 81 ? 13.831 -1.553 -6.693 1.00 90.94 81 HIS A C 1
ATOM 619 O O . HIS A 1 81 ? 14.016 -1.035 -5.591 1.00 90.94 81 HIS A O 1
ATOM 625 N N . LEU A 1 82 ? 13.068 -0.959 -7.612 1.00 90.25 82 LEU A N 1
ATOM 626 C CA . LEU A 1 82 ? 12.318 0.256 -7.308 1.00 90.25 82 LEU A CA 1
ATOM 627 C C . LEU A 1 82 ? 11.183 -0.030 -6.316 1.00 90.25 82 LEU A C 1
ATOM 629 O O . LEU A 1 82 ? 11.091 0.656 -5.297 1.00 90.25 82 LEU A O 1
ATOM 633 N N . MET A 1 83 ? 10.391 -1.074 -6.571 1.00 92.19 83 MET A N 1
ATOM 634 C CA . MET A 1 83 ? 9.196 -1.434 -5.796 1.00 92.19 83 MET A CA 1
ATOM 635 C C . MET A 1 83 ? 9.497 -1.961 -4.384 1.00 92.19 83 MET A C 1
ATOM 637 O O . MET A 1 83 ? 8.660 -1.816 -3.496 1.00 92.19 83 MET A O 1
ATOM 641 N N . THR A 1 84 ? 10.682 -2.529 -4.149 1.00 90.56 84 THR A N 1
ATOM 642 C CA . THR A 1 84 ? 11.148 -2.974 -2.817 1.00 90.56 84 THR A CA 1
ATOM 643 C C . THR A 1 84 ? 11.991 -1.928 -2.086 1.00 90.56 84 THR A C 1
ATOM 645 O O . THR A 1 84 ? 12.509 -2.184 -0.998 1.00 90.56 84 THR A O 1
ATOM 648 N N . HIS A 1 85 ? 12.143 -0.739 -2.675 1.00 87.12 85 HIS A N 1
ATOM 649 C CA . HIS A 1 85 ? 13.060 0.310 -2.237 1.00 87.12 85 HIS A CA 1
ATOM 650 C C . HIS A 1 85 ? 14.552 -0.058 -2.300 1.00 87.12 85 HIS A C 1
ATOM 652 O O . HIS A 1 85 ? 15.354 0.679 -1.745 1.00 87.12 85 HIS A O 1
ATOM 658 N N . THR A 1 86 ? 14.971 -1.125 -2.981 1.00 86.38 86 THR A N 1
ATOM 659 C CA . THR A 1 86 ? 16.359 -1.621 -2.980 1.00 86.38 86 THR A CA 1
ATOM 660 C C . THR A 1 86 ? 17.216 -1.169 -4.169 1.00 86.38 86 THR A C 1
ATOM 662 O O . THR A 1 86 ? 18.105 -1.887 -4.619 1.00 86.38 86 THR A O 1
ATOM 665 N N . SER A 1 87 ? 16.962 -0.002 -4.745 1.00 83.50 87 SER A N 1
ATOM 666 C CA . SER A 1 87 ? 17.687 0.459 -5.944 1.00 83.50 87 SER A CA 1
ATOM 667 C C . SER A 1 87 ? 19.071 1.041 -5.639 1.00 83.50 87 SER A C 1
ATOM 669 O O . SER A 1 87 ? 19.946 1.085 -6.503 1.00 83.50 87 SER A O 1
ATOM 671 N N . GLY A 1 88 ? 19.263 1.525 -4.411 1.00 77.25 88 GLY A N 1
ATOM 672 C CA . GLY A 1 88 ? 20.424 2.307 -4.010 1.00 77.25 88 GLY A CA 1
ATOM 673 C C . GLY A 1 88 ? 20.409 3.752 -4.496 1.00 77.25 88 GLY A C 1
ATOM 674 O O . GLY A 1 88 ? 21.405 4.448 -4.289 1.00 77.25 88 GLY A O 1
ATOM 675 N N . TYR A 1 89 ? 19.317 4.223 -5.107 1.00 75.38 89 TYR A N 1
ATOM 676 C CA . TYR A 1 89 ? 19.140 5.640 -5.412 1.00 75.38 89 TYR A CA 1
ATOM 677 C C . TYR A 1 89 ? 18.994 6.471 -4.144 1.00 75.38 89 TYR A C 1
ATOM 679 O O . TYR A 1 89 ? 18.511 6.020 -3.114 1.00 75.38 89 TYR A O 1
ATOM 687 N N . GLY A 1 90 ? 19.375 7.729 -4.208 1.00 65.94 90 GLY A N 1
ATOM 688 C CA . GLY A 1 90 ? 19.017 8.688 -3.183 1.00 65.94 90 GLY A CA 1
ATOM 689 C C . GLY A 1 90 ? 19.244 10.090 -3.696 1.00 65.94 90 GLY A C 1
ATOM 690 O O . GLY A 1 90 ? 20.129 10.333 -4.520 1.00 65.94 90 GLY A O 1
ATOM 691 N N . ALA A 1 91 ? 18.458 11.031 -3.196 1.00 57.34 91 ALA A N 1
ATOM 692 C CA . ALA A 1 91 ? 18.847 12.421 -3.247 1.00 57.34 91 ALA A CA 1
ATOM 693 C C . ALA A 1 91 ? 20.155 12.554 -2.457 1.00 57.34 91 ALA A C 1
ATOM 695 O O . ALA A 1 91 ? 20.195 12.288 -1.251 1.00 57.34 91 ALA A O 1
ATOM 696 N N . ALA A 1 92 ? 21.229 12.985 -3.121 1.00 50.41 92 ALA A N 1
ATOM 697 C CA . ALA A 1 92 ? 22.436 13.412 -2.433 1.00 50.41 92 ALA A CA 1
ATOM 698 C C . ALA A 1 92 ? 22.069 14.633 -1.575 1.00 50.41 92 ALA A C 1
ATOM 700 O O . ALA A 1 92 ? 22.034 15.767 -2.054 1.00 50.41 92 ALA A O 1
ATOM 701 N N . ARG A 1 93 ? 21.712 14.412 -0.307 1.00 53.66 93 ARG A N 1
ATOM 702 C CA . ARG A 1 93 ? 21.354 15.486 0.622 1.00 53.66 93 ARG A CA 1
ATOM 703 C C . ARG A 1 93 ? 22.631 16.054 1.218 1.00 53.66 93 ARG A C 1
ATOM 705 O O . ARG A 1 93 ? 23.017 15.715 2.328 1.00 53.66 93 ARG A O 1
ATOM 712 N N . SER A 1 94 ? 23.312 16.909 0.458 1.00 50.81 94 SER A N 1
ATOM 713 C CA . SER A 1 94 ? 24.331 17.771 1.054 1.00 50.81 94 SER A CA 1
ATOM 714 C C . SER A 1 94 ? 23.649 18.798 1.964 1.00 50.81 94 SER A C 1
ATOM 716 O O . SER A 1 94 ? 22.532 19.245 1.688 1.00 50.81 94 SER A O 1
ATOM 718 N N . TRP A 1 95 ? 24.322 19.214 3.038 1.00 49.62 95 TRP A N 1
ATOM 719 C CA . TRP A 1 95 ? 23.828 20.285 3.913 1.00 49.62 95 TRP A CA 1
ATOM 720 C C . TRP A 1 95 ? 23.520 21.576 3.127 1.00 49.62 95 TRP A C 1
ATOM 722 O O . TRP A 1 95 ? 22.565 22.283 3.440 1.00 49.62 95 TRP A O 1
ATOM 732 N N . ARG A 1 96 ? 24.266 21.836 2.041 1.00 47.28 96 ARG A N 1
ATOM 733 C CA . ARG A 1 96 ? 23.996 22.927 1.092 1.00 47.28 96 ARG A CA 1
ATOM 734 C C . ARG A 1 96 ? 22.663 22.740 0.366 1.00 47.28 96 ARG A C 1
ATOM 736 O O . ARG A 1 96 ? 21.870 23.672 0.332 1.00 47.28 96 ARG A O 1
ATOM 743 N N . ALA A 1 97 ? 22.370 21.551 -0.158 1.00 52.69 97 ALA A N 1
ATOM 744 C CA . ALA A 1 97 ? 21.088 21.280 -0.816 1.00 52.69 97 ALA A CA 1
ATOM 745 C C . ALA A 1 97 ? 19.892 21.464 0.139 1.00 52.69 97 ALA A C 1
ATOM 747 O O . ALA A 1 97 ? 18.863 22.008 -0.258 1.00 52.69 97 ALA A O 1
ATOM 748 N N . LEU A 1 98 ? 20.057 21.088 1.414 1.00 50.81 98 LEU A N 1
ATOM 749 C CA . LEU A 1 98 ? 19.071 21.316 2.479 1.00 50.81 98 LEU A CA 1
ATOM 750 C C . LEU A 1 98 ? 18.833 22.807 2.770 1.00 50.81 98 LEU A C 1
ATOM 752 O O . LEU A 1 98 ? 17.682 23.214 2.916 1.00 50.81 98 LEU A O 1
ATOM 756 N N . LEU A 1 99 ? 19.890 23.622 2.831 1.00 49.41 99 LEU A N 1
ATOM 757 C CA . LEU A 1 99 ? 19.777 25.062 3.099 1.00 49.41 99 LEU A CA 1
ATOM 758 C C . LEU A 1 99 ? 19.255 25.862 1.901 1.00 49.41 99 LEU A C 1
ATOM 760 O O . LEU A 1 99 ? 18.510 26.821 2.089 1.00 49.41 99 LEU A O 1
ATOM 764 N N . PHE A 1 100 ? 19.619 25.469 0.680 1.00 55.34 100 PHE A N 1
ATOM 765 C CA . PHE A 1 100 ? 19.306 26.226 -0.535 1.00 55.34 100 PHE A CA 1
ATOM 766 C C . PHE A 1 100 ? 18.132 25.658 -1.344 1.00 55.34 100 PHE A C 1
ATOM 768 O O . PHE A 1 100 ? 17.841 26.175 -2.419 1.00 55.34 100 PHE A O 1
ATOM 775 N N . LYS A 1 101 ? 17.451 24.608 -0.852 1.00 50.44 101 LYS A N 1
ATOM 776 C CA . LYS A 1 101 ? 16.346 23.909 -1.545 1.00 50.44 101 LYS A CA 1
ATOM 777 C C . LYS A 1 101 ? 16.660 23.563 -3.013 1.00 50.44 101 LYS A C 1
ATOM 779 O O . LYS A 1 101 ? 15.759 23.529 -3.849 1.00 50.44 101 LYS A O 1
ATOM 784 N N . GLN A 1 102 ? 17.926 23.317 -3.345 1.00 46.91 102 GLN A N 1
ATOM 785 C CA . GLN A 1 102 ? 18.299 22.893 -4.693 1.00 46.91 102 GLN A CA 1
ATOM 786 C C . GLN A 1 102 ? 17.820 21.458 -4.915 1.00 46.91 102 GLN A C 1
ATOM 788 O O . GLN A 1 102 ? 18.083 20.582 -4.087 1.00 46.91 102 GLN A O 1
ATOM 793 N N . GLN A 1 103 ? 17.132 21.212 -6.034 1.00 50.75 103 GLN A N 1
ATOM 794 C CA . GLN A 1 103 ? 16.876 19.851 -6.497 1.00 50.75 103 GLN A CA 1
ATOM 795 C C . GLN A 1 103 ? 18.225 19.201 -6.802 1.00 50.75 103 GLN A C 1
ATOM 797 O O . GLN A 1 103 ? 18.933 19.623 -7.716 1.00 50.75 103 GLN A O 1
ATOM 802 N N . THR A 1 104 ? 18.610 18.207 -6.007 1.00 55.09 104 THR A N 1
ATOM 803 C CA . THR A 1 104 ? 19.789 17.404 -6.311 1.00 55.09 104 THR A CA 1
ATOM 804 C C . THR A 1 104 ? 19.393 16.265 -7.242 1.00 55.09 104 THR A C 1
ATOM 806 O O . THR A 1 104 ? 18.358 15.633 -7.021 1.00 55.09 104 THR A O 1
ATOM 809 N N . PRO A 1 105 ? 20.182 15.996 -8.297 1.00 60.06 105 PRO A N 1
ATOM 810 C CA . PRO A 1 105 ? 19.906 14.878 -9.183 1.00 60.06 105 PRO A CA 1
ATOM 811 C C . PRO A 1 105 ? 19.946 13.567 -8.392 1.00 60.06 105 PRO A C 1
ATOM 813 O O . PRO A 1 105 ? 20.802 13.383 -7.519 1.00 60.06 105 PRO A O 1
ATOM 816 N N . LEU A 1 106 ? 19.018 12.658 -8.704 1.00 64.06 106 LEU A N 1
ATOM 817 C CA . LEU A 1 106 ? 19.016 11.309 -8.147 1.00 64.06 106 LEU A CA 1
ATOM 818 C C . LEU A 1 106 ? 20.297 10.600 -8.567 1.00 64.06 106 LEU A C 1
ATOM 820 O O . LEU A 1 106 ? 20.582 10.460 -9.756 1.00 64.06 106 LEU A O 1
ATOM 824 N N . LYS A 1 107 ? 21.073 10.147 -7.584 1.00 67.75 107 LYS A N 1
ATOM 825 C CA . LYS A 1 107 ? 22.302 9.398 -7.825 1.00 67.75 107 LYS A CA 1
ATOM 826 C C . LYS A 1 107 ? 22.187 8.034 -7.173 1.00 67.75 107 LYS A C 1
ATOM 828 O O . LYS A 1 107 ? 21.680 7.913 -6.059 1.00 67.75 107 LYS A O 1
ATOM 833 N N . GLN A 1 108 ? 22.660 7.001 -7.861 1.00 69.19 108 GLN A N 1
ATOM 834 C CA . GLN A 1 108 ? 22.840 5.710 -7.220 1.00 69.19 108 GLN A CA 1
ATOM 835 C C . GLN A 1 108 ? 24.066 5.787 -6.303 1.00 69.19 108 GLN A C 1
ATOM 837 O O . GLN A 1 108 ? 25.184 6.052 -6.745 1.00 69.19 108 GLN A O 1
ATOM 842 N N . HIS A 1 109 ? 23.844 5.603 -5.007 1.00 68.81 109 HIS A N 1
ATOM 843 C CA . HIS A 1 109 ? 24.882 5.644 -3.978 1.00 68.81 109 HIS A CA 1
ATOM 844 C C . HIS A 1 109 ? 25.401 4.253 -3.613 1.00 68.81 109 HIS A C 1
ATOM 846 O O . HIS A 1 109 ? 26.544 4.113 -3.181 1.00 68.81 109 HIS A O 1
ATOM 852 N N . HIS A 1 110 ? 24.570 3.228 -3.799 1.00 69.12 110 HIS A N 1
ATOM 853 C CA . HIS A 1 110 ? 24.888 1.846 -3.466 1.00 69.12 110 HIS A CA 1
ATOM 854 C C . HIS A 1 110 ? 24.425 0.904 -4.579 1.00 69.12 110 HIS A C 1
ATOM 856 O O . HIS A 1 110 ? 23.454 1.223 -5.265 1.00 69.12 110 HIS A O 1
ATOM 862 N N . PRO A 1 111 ? 25.072 -0.262 -4.747 1.00 73.38 111 PRO A N 1
ATOM 863 C CA . PRO A 1 111 ? 24.572 -1.293 -5.647 1.00 73.38 111 PRO A CA 1
ATOM 864 C C . PRO A 1 111 ? 23.132 -1.677 -5.293 1.00 73.38 111 PRO A C 1
ATOM 866 O O . PRO A 1 111 ? 22.789 -1.782 -4.109 1.00 73.38 111 PRO A O 1
ATOM 869 N N . ALA A 1 112 ? 22.306 -1.898 -6.314 1.00 78.88 112 ALA A N 1
ATOM 870 C CA . ALA A 1 112 ? 20.947 -2.386 -6.127 1.00 78.88 112 ALA A CA 1
ATOM 871 C C . ALA A 1 112 ? 20.947 -3.750 -5.409 1.00 78.88 112 ALA A C 1
ATOM 873 O O . ALA A 1 112 ? 21.875 -4.543 -5.562 1.00 78.88 112 ALA A O 1
ATOM 874 N N . GLY A 1 113 ? 19.950 -3.986 -4.557 1.00 69.06 113 GLY A N 1
ATOM 875 C CA . GLY A 1 113 ? 19.831 -5.185 -3.717 1.00 69.06 113 GLY A CA 1
ATOM 876 C C . GLY A 1 113 ? 20.805 -5.245 -2.530 1.00 69.06 113 GLY A C 1
ATOM 877 O O . GLY A 1 113 ? 20.713 -6.145 -1.698 1.00 69.06 113 GLY A O 1
ATOM 878 N N . GLY A 1 114 ? 21.741 -4.296 -2.404 1.00 61.31 114 GLY A N 1
ATOM 879 C CA . GLY A 1 114 ? 22.728 -4.279 -1.324 1.00 61.31 114 GLY A CA 1
ATOM 880 C C . GLY A 1 114 ? 22.161 -3.846 0.035 1.00 61.31 114 GLY A C 1
ATOM 881 O O . GLY A 1 114 ? 21.204 -3.093 0.132 1.00 61.31 114 GLY A O 1
ATOM 882 N N . LYS A 1 115 ? 22.813 -4.208 1.142 1.00 60.19 115 LYS A N 1
ATOM 883 C CA . LYS A 1 115 ? 22.347 -3.848 2.502 1.00 60.19 115 LYS A CA 1
ATOM 884 C C . LYS A 1 115 ? 22.093 -2.349 2.770 1.00 60.19 115 LYS A C 1
ATOM 886 O O . LYS A 1 115 ? 21.354 -2.011 3.687 1.00 60.19 115 LYS A O 1
ATOM 891 N N . TRP A 1 116 ? 22.696 -1.455 1.985 1.00 55.62 116 TRP A N 1
ATOM 892 C CA . TRP A 1 116 ? 22.595 0.005 2.133 1.00 55.62 116 TRP A CA 1
ATOM 893 C C . TRP A 1 116 ? 21.687 0.672 1.092 1.00 55.62 116 TRP A C 1
ATOM 895 O O . TRP A 1 116 ? 21.639 1.893 1.003 1.00 55.62 116 TRP A O 1
ATOM 905 N N . CYS A 1 117 ? 20.984 -0.110 0.274 1.00 60.75 117 CYS A N 1
ATOM 906 C CA . CYS A 1 117 ? 20.354 0.384 -0.947 1.00 60.75 117 CYS A CA 1
ATOM 907 C C . CYS A 1 117 ? 18.924 0.935 -0.776 1.00 60.75 117 CYS A C 1
ATOM 909 O O . CYS A 1 117 ? 18.265 1.222 -1.774 1.00 60.75 117 CYS A O 1
ATOM 911 N N . TYR A 1 118 ? 18.442 1.093 0.464 1.00 65.06 118 TYR A N 1
ATOM 912 C CA . TYR A 1 118 ? 17.081 1.569 0.716 1.00 65.06 118 TYR A CA 1
ATOM 913 C C . TYR A 1 118 ? 16.872 3.014 0.237 1.00 65.06 118 TYR A C 1
ATOM 915 O O . TYR A 1 118 ? 17.570 3.922 0.696 1.00 65.06 118 TYR A O 1
ATOM 923 N N . SER A 1 119 ? 15.853 3.243 -0.593 1.00 70.25 119 SER A N 1
ATOM 924 C CA . SER A 1 119 ? 15.532 4.560 -1.145 1.00 70.25 119 SER A CA 1
ATOM 925 C C . SER A 1 119 ? 14.043 4.866 -1.190 1.00 70.25 119 SER A C 1
ATOM 927 O O . SER A 1 119 ? 13.287 4.208 -1.902 1.00 70.25 119 SER A O 1
ATOM 929 N N . LYS A 1 120 ? 13.618 5.939 -0.516 1.00 69.44 120 LYS A N 1
ATOM 930 C CA . LYS A 1 120 ? 12.256 6.477 -0.688 1.00 69.44 120 LYS A CA 1
ATOM 931 C C . LYS A 1 120 ? 12.058 7.171 -2.034 1.00 69.44 120 LYS A C 1
ATOM 933 O O . LYS A 1 120 ? 10.930 7.291 -2.495 1.00 69.44 120 LYS A O 1
ATOM 938 N N . ASP A 1 121 ? 13.144 7.593 -2.673 1.00 75.12 121 ASP A N 1
ATOM 939 C CA . ASP A 1 121 ? 13.072 8.349 -3.920 1.00 75.12 121 ASP A CA 1
ATOM 940 C C . ASP A 1 121 ? 12.677 7.467 -5.120 1.00 75.12 121 ASP A C 1
ATOM 942 O O . ASP A 1 121 ? 12.276 7.978 -6.163 1.00 75.12 121 ASP A O 1
ATOM 946 N N . ASN A 1 122 ? 12.696 6.139 -4.955 1.00 82.69 122 ASN A N 1
ATOM 947 C CA . ASN A 1 122 ? 12.214 5.182 -5.957 1.00 82.69 122 ASN A CA 1
ATOM 948 C C . ASN A 1 122 ? 10.770 5.427 -6.378 1.00 82.69 122 ASN A C 1
ATOM 950 O O . ASN A 1 122 ? 10.414 5.189 -7.526 1.00 82.69 122 ASN A O 1
ATOM 954 N N . ILE A 1 123 ? 9.944 5.917 -5.460 1.00 84.00 123 ILE A N 1
ATOM 955 C CA . ILE A 1 123 ? 8.528 6.166 -5.715 1.00 84.00 123 ILE A CA 1
ATOM 956 C C . ILE A 1 123 ? 8.340 7.282 -6.737 1.00 84.00 123 ILE A C 1
ATOM 958 O O . ILE A 1 123 ? 7.441 7.189 -7.565 1.00 84.00 123 ILE A O 1
ATOM 962 N N . ALA A 1 124 ? 9.197 8.307 -6.715 1.00 83.81 124 ALA A N 1
ATOM 963 C CA . ALA A 1 124 ? 9.158 9.363 -7.720 1.00 83.81 124 ALA A CA 1
ATOM 964 C C . ALA A 1 124 ? 9.470 8.793 -9.112 1.00 83.81 124 ALA A C 1
ATOM 966 O O . ALA A 1 124 ? 8.721 9.035 -10.050 1.00 83.81 124 ALA A O 1
ATOM 967 N N . LEU A 1 125 ? 10.490 7.932 -9.217 1.00 85.81 125 LEU A N 1
ATOM 968 C CA . LEU A 1 125 ? 10.820 7.246 -10.472 1.00 85.81 125 LEU A CA 1
ATOM 969 C C . LEU A 1 125 ? 9.664 6.365 -10.966 1.00 85.81 125 LEU A C 1
ATOM 971 O O . LEU A 1 125 ? 9.330 6.394 -12.145 1.00 85.81 125 LEU A O 1
ATOM 975 N N . LEU A 1 126 ? 9.023 5.612 -10.066 1.00 90.12 126 LEU A N 1
ATOM 976 C CA . LEU A 1 126 ? 7.843 4.812 -10.403 1.00 90.12 126 LEU A CA 1
ATOM 977 C C . LEU A 1 126 ? 6.670 5.686 -10.858 1.00 90.12 126 LEU A C 1
ATOM 979 O O . LEU A 1 126 ? 5.965 5.330 -11.798 1.00 90.12 126 LEU A O 1
ATOM 983 N N . ARG A 1 127 ? 6.462 6.838 -10.212 1.00 90.25 127 ARG A N 1
ATOM 984 C CA . ARG A 1 127 ? 5.410 7.788 -10.582 1.00 90.25 127 ARG A CA 1
ATOM 985 C C . ARG A 1 127 ? 5.642 8.375 -11.972 1.00 90.25 127 ARG A C 1
ATOM 987 O O . ARG A 1 127 ? 4.667 8.516 -12.709 1.00 90.25 127 ARG A O 1
ATOM 994 N N . ASP A 1 128 ? 6.887 8.670 -12.333 1.00 88.06 128 ASP A N 1
ATOM 995 C CA . ASP A 1 128 ? 7.263 9.216 -13.644 1.00 88.06 128 ASP A CA 1
ATOM 996 C C . ASP A 1 128 ? 7.056 8.206 -14.788 1.00 88.06 128 ASP A C 1
ATOM 998 O O . ASP A 1 128 ? 6.855 8.594 -15.937 1.00 88.06 128 ASP A O 1
ATOM 1002 N N . MET A 1 129 ? 7.030 6.903 -14.483 1.00 88.00 129 MET A N 1
ATOM 1003 C CA . MET A 1 129 ? 6.696 5.846 -15.449 1.00 88.00 129 MET A CA 1
ATOM 1004 C C . MET A 1 129 ? 5.192 5.758 -15.755 1.00 88.00 129 MET A C 1
ATOM 1006 O O . MET A 1 129 ? 4.781 4.997 -16.636 1.00 88.00 129 MET A O 1
ATOM 1010 N N . LEU A 1 130 ? 4.346 6.501 -15.036 1.00 91.94 130 LEU A N 1
ATOM 1011 C CA . LEU A 1 130 ? 2.897 6.492 -15.216 1.00 91.94 130 LEU A CA 1
ATOM 1012 C C . LEU A 1 130 ? 2.435 7.720 -16.015 1.00 91.94 130 LEU A C 1
ATOM 1014 O O . LEU A 1 130 ? 2.855 8.839 -15.710 1.00 91.94 130 LEU A O 1
ATOM 1018 N N . PRO A 1 131 ? 1.508 7.555 -16.980 1.00 94.12 131 PRO A N 1
ATOM 1019 C CA . PRO A 1 131 ? 0.879 8.685 -17.650 1.00 94.12 131 PRO A CA 1
ATOM 1020 C C . PRO A 1 131 ? 0.261 9.683 -16.655 1.00 94.12 131 PRO A C 1
ATOM 1022 O O . PRO A 1 131 ? -0.257 9.263 -15.609 1.00 94.12 131 PRO A O 1
ATOM 1025 N N . PRO A 1 132 ? 0.244 10.990 -16.981 1.00 86.75 132 PRO A N 1
ATOM 1026 C CA . PRO A 1 132 ? -0.609 11.955 -16.293 1.00 86.75 132 PRO A CA 1
ATOM 1027 C C . PRO A 1 132 ? -2.043 11.405 -16.288 1.00 86.75 132 PRO A C 1
ATOM 1029 O O . PRO A 1 132 ? -2.503 10.884 -17.298 1.00 86.75 132 PRO A O 1
ATOM 1032 N N . ASP A 1 133 ? -2.723 11.422 -15.147 1.00 94.56 133 ASP A N 1
ATOM 1033 C CA . ASP A 1 133 ? -4.082 10.881 -14.954 1.00 94.56 133 ASP A CA 1
ATOM 1034 C C . ASP A 1 133 ? -4.230 9.350 -14.885 1.00 94.56 133 ASP A C 1
ATOM 1036 O O . ASP A 1 133 ? -5.353 8.860 -14.718 1.00 94.56 133 ASP A O 1
ATOM 1040 N N . TYR A 1 134 ? -3.147 8.564 -14.942 1.00 97.31 134 TYR A N 1
ATOM 1041 C CA . TYR A 1 134 ? -3.265 7.103 -14.825 1.00 97.31 134 TYR A CA 1
ATOM 1042 C C . TYR A 1 134 ? -3.917 6.692 -13.496 1.00 97.31 134 TYR A C 1
ATOM 1044 O O . TYR A 1 134 ? -4.871 5.915 -13.493 1.00 97.31 134 TYR A O 1
ATOM 1052 N N . LEU A 1 135 ? -3.462 7.260 -12.371 1.00 97.56 135 LEU A N 1
ATOM 1053 C CA . LEU A 1 135 ? -4.022 6.965 -11.046 1.00 97.56 135 LEU A CA 1
ATOM 1054 C C . LEU A 1 135 ? -5.512 7.317 -10.973 1.00 97.56 135 LEU A C 1
ATOM 1056 O O . LEU A 1 135 ? -6.320 6.499 -10.533 1.00 97.56 135 LEU A O 1
ATOM 1060 N N . GLN A 1 136 ? -5.897 8.481 -11.500 1.00 97.50 136 GLN A N 1
ATOM 1061 C CA . GLN A 1 136 ? -7.293 8.908 -11.539 1.00 97.50 136 GLN A CA 1
ATOM 1062 C C . GLN A 1 136 ? -8.169 7.925 -12.327 1.00 97.50 136 GLN A C 1
ATOM 1064 O O . GLN A 1 136 ? -9.233 7.516 -11.859 1.00 97.50 136 GLN A O 1
ATOM 1069 N N . ASN A 1 137 ? -7.720 7.531 -13.520 1.00 97.69 137 ASN A N 1
ATOM 1070 C CA . ASN A 1 137 ? -8.533 6.780 -14.475 1.00 97.69 137 ASN A CA 1
ATOM 1071 C C . ASN A 1 137 ? -8.519 5.264 -14.252 1.00 97.69 137 ASN A C 1
ATOM 1073 O O . ASN A 1 137 ? -9.484 4.590 -14.615 1.00 97.69 137 ASN A O 1
ATOM 1077 N N . ARG A 1 138 ? -7.435 4.720 -13.692 1.00 98.06 138 ARG A N 1
ATOM 1078 C CA . ARG A 1 138 ? -7.197 3.270 -13.595 1.00 98.06 138 ARG A CA 1
ATOM 1079 C C . ARG A 1 138 ? -7.180 2.740 -12.164 1.00 98.06 138 ARG A C 1
ATOM 1081 O O . ARG A 1 138 ? -7.284 1.530 -11.981 1.00 98.06 138 ARG A O 1
ATOM 1088 N N . VAL A 1 139 ? -7.103 3.624 -11.166 1.00 98.25 139 VAL A N 1
ATOM 1089 C CA . VAL A 1 139 ? -7.114 3.246 -9.745 1.00 98.25 139 VAL A CA 1
ATOM 1090 C C . VAL A 1 139 ? -8.288 3.900 -9.016 1.00 98.25 139 VAL A C 1
ATOM 1092 O O . VAL A 1 139 ? -9.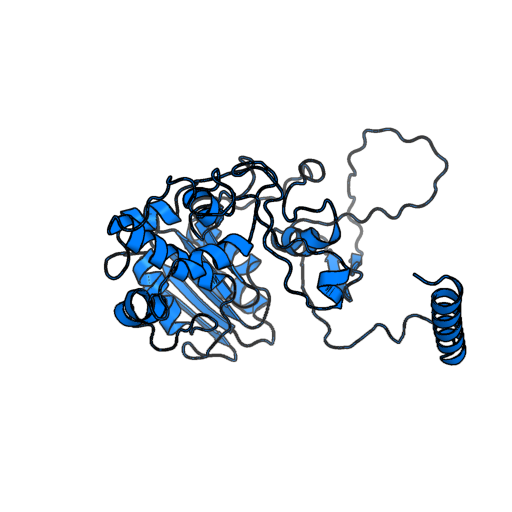204 3.201 -8.591 1.00 98.25 139 VAL A O 1
ATOM 1095 N N . PHE A 1 140 ? -8.330 5.233 -8.928 1.00 98.50 140 PHE A N 1
ATOM 1096 C CA . PHE A 1 140 ? -9.305 5.935 -8.086 1.00 98.50 140 PHE A CA 1
ATOM 1097 C C . PHE A 1 140 ? -10.740 5.809 -8.597 1.00 98.50 140 PHE A C 1
ATOM 1099 O O . PHE A 1 140 ? -11.624 5.363 -7.864 1.00 98.50 140 PHE A O 1
ATOM 1106 N N . LYS A 1 141 ? -10.993 6.155 -9.866 1.00 98.12 141 LYS A N 1
ATOM 1107 C CA . LYS A 1 141 ? -12.344 6.101 -10.441 1.00 98.12 141 LYS A CA 1
ATOM 1108 C C . LYS A 1 141 ? -12.936 4.680 -10.433 1.00 98.12 141 LYS A C 1
ATOM 1110 O O . LYS A 1 141 ? -14.080 4.559 -9.999 1.00 98.12 141 LYS A O 1
ATOM 1115 N N . PRO A 1 142 ? -12.215 3.612 -10.836 1.00 98.31 142 PRO A N 1
ATOM 1116 C CA . PRO A 1 142 ? -12.751 2.249 -10.764 1.00 98.31 142 PRO A CA 1
ATOM 1117 C C . PRO A 1 142 ? -13.030 1.751 -9.337 1.00 98.31 142 PRO A C 1
ATOM 1119 O O . PRO A 1 142 ? -13.950 0.961 -9.135 1.00 98.31 142 PRO A O 1
ATOM 1122 N N . LEU A 1 143 ? -12.279 2.228 -8.338 1.00 98.38 143 LEU A N 1
ATOM 1123 C CA . LEU A 1 143 ? -12.556 1.934 -6.929 1.00 98.38 143 LEU A CA 1
ATOM 1124 C C . LEU A 1 143 ? -13.707 2.767 -6.344 1.00 98.38 143 LEU A C 1
ATOM 1126 O O . LEU A 1 143 ? -14.198 2.443 -5.265 1.00 98.38 143 LEU A O 1
ATOM 1130 N N . GLY A 1 144 ? -14.156 3.816 -7.040 1.00 98.38 144 GLY A N 1
ATOM 1131 C CA . GLY A 1 144 ? -15.127 4.781 -6.520 1.00 98.38 144 GLY A CA 1
ATOM 1132 C C . GLY A 1 144 ? -14.523 5.763 -5.510 1.00 98.38 144 GLY A C 1
ATOM 1133 O O . GLY A 1 144 ? -15.245 6.307 -4.675 1.00 98.38 144 GLY A O 1
ATOM 1134 N N . MET A 1 145 ? -13.204 5.969 -5.548 1.00 98.50 145 MET A N 1
ATOM 1135 C CA . MET A 1 145 ? -12.465 6.862 -4.650 1.00 98.50 145 MET A CA 1
ATOM 1136 C C . MET A 1 145 ? -12.491 8.307 -5.169 1.00 98.50 145 MET A C 1
ATOM 1138 O O . MET A 1 145 ? -11.506 8.821 -5.695 1.00 98.50 145 MET A O 1
ATOM 1142 N N . HIS A 1 146 ? -13.657 8.948 -5.105 1.00 97.12 146 HIS A N 1
ATOM 1143 C CA . HIS A 1 146 ? -13.900 10.248 -5.742 1.00 97.12 146 HIS A CA 1
ATOM 1144 C C . HIS A 1 146 ? -13.295 11.445 -4.999 1.00 97.12 146 HIS A C 1
ATOM 1146 O O . HIS A 1 146 ? -13.155 12.518 -5.586 1.00 97.12 146 HIS A O 1
ATOM 1152 N N . ALA A 1 147 ? -12.951 11.287 -3.722 1.00 97.75 147 ALA A N 1
ATOM 1153 C CA . ALA A 1 147 ? -12.334 12.333 -2.918 1.00 97.75 147 ALA A CA 1
ATOM 1154 C C . ALA A 1 147 ? -10.798 12.237 -2.898 1.00 97.75 147 ALA A C 1
ATOM 1156 O O . ALA A 1 147 ? -10.136 13.175 -2.449 1.00 97.75 147 ALA A O 1
ATOM 1157 N N . THR A 1 148 ? -10.232 11.145 -3.406 1.00 98.25 148 THR A N 1
ATOM 1158 C CA . THR A 1 148 ? -8.792 10.875 -3.372 1.00 98.25 148 THR A CA 1
ATOM 1159 C C . THR A 1 148 ? -8.032 11.591 -4.485 1.00 98.25 148 THR A C 1
ATOM 1161 O O . THR A 1 148 ? -8.457 11.625 -5.636 1.00 98.25 148 THR A O 1
ATOM 1164 N N . THR A 1 149 ? -6.877 12.144 -4.125 1.00 96.25 149 THR A N 1
ATOM 1165 C CA . THR A 1 149 ? -5.849 12.681 -5.024 1.00 96.25 149 THR A CA 1
ATOM 1166 C C . THR A 1 149 ? -4.495 12.050 -4.678 1.00 96.25 149 THR A C 1
ATOM 1168 O O . THR A 1 149 ? -4.389 11.254 -3.748 1.00 96.25 149 THR A O 1
ATOM 1171 N N . GLU A 1 150 ? -3.422 12.422 -5.381 1.00 91.19 150 GLU A N 1
ATOM 1172 C CA . GLU A 1 150 ? -2.066 11.949 -5.043 1.00 91.19 150 GLU A CA 1
ATOM 1173 C C . GLU A 1 150 ? -1.560 12.449 -3.678 1.00 91.19 150 GLU A C 1
ATOM 1175 O O . GLU A 1 150 ? -0.603 11.909 -3.125 1.00 91.19 150 GLU A O 1
ATOM 1180 N N . THR A 1 151 ? -2.176 13.496 -3.123 1.00 93.62 151 THR A N 1
ATOM 1181 C CA . THR A 1 151 ? -1.723 14.124 -1.876 1.00 93.62 151 THR A CA 1
ATOM 1182 C C . THR A 1 151 ? -2.673 13.907 -0.714 1.00 93.62 151 THR A C 1
ATOM 1184 O O . THR A 1 151 ? -2.218 13.945 0.431 1.00 93.62 151 THR A O 1
ATOM 1187 N N . GLU A 1 152 ? -3.963 13.680 -0.972 1.00 96.88 152 GLU A N 1
ATOM 1188 C CA . GLU A 1 152 ? -5.005 13.614 0.053 1.00 96.88 152 GLU A CA 1
ATOM 1189 C C . GLU A 1 152 ? -6.037 12.512 -0.215 1.00 96.88 152 GLU A C 1
ATOM 1191 O O . GLU A 1 152 ? -6.293 12.141 -1.355 1.00 96.88 152 GLU A O 1
ATOM 1196 N N . SER A 1 153 ? -6.677 12.019 0.843 1.00 98.00 153 SER A N 1
ATOM 1197 C CA . SER A 1 153 ? -7.804 11.081 0.769 1.00 98.00 153 SER A CA 1
ATOM 1198 C C . SER A 1 153 ? -8.696 11.228 2.005 1.00 98.00 153 SER A C 1
ATOM 1200 O O . SER A 1 153 ? -8.413 12.036 2.894 1.00 98.00 153 SER A O 1
ATOM 1202 N N . THR A 1 154 ? -9.778 10.461 2.054 1.00 98.00 154 THR A N 1
ATOM 1203 C CA . THR A 1 154 ? -10.736 10.380 3.163 1.00 98.00 154 THR A CA 1
ATOM 1204 C C . THR A 1 154 ? -10.764 8.953 3.706 1.00 98.00 154 THR A C 1
ATOM 1206 O O . THR A 1 154 ? -10.309 8.023 3.035 1.00 98.00 154 THR A O 1
ATOM 1209 N N . LEU A 1 155 ? -11.302 8.741 4.909 1.00 97.81 155 LEU A N 1
ATOM 1210 C CA . LEU A 1 155 ? -11.466 7.379 5.424 1.00 97.81 155 LEU A CA 1
ATOM 1211 C C . LEU A 1 155 ? -12.405 6.569 4.525 1.00 97.81 155 LEU A C 1
ATOM 1213 O O . LEU A 1 155 ? -12.100 5.421 4.218 1.00 97.81 155 LEU A O 1
ATOM 1217 N N . GLU A 1 156 ? -13.506 7.171 4.071 1.00 98.50 156 GLU A N 1
ATOM 1218 C CA . GLU A 1 156 ? -14.479 6.521 3.187 1.00 98.50 156 GLU A CA 1
ATOM 1219 C C . GLU A 1 156 ? -13.823 5.973 1.910 1.00 98.50 156 GLU A C 1
ATOM 1221 O O . GLU A 1 156 ? -14.082 4.841 1.500 1.00 98.50 156 GLU A O 1
ATOM 1226 N N . ASP A 1 157 ? -12.937 6.750 1.290 1.00 98.62 157 ASP A N 1
ATOM 1227 C CA . ASP A 1 157 ? -12.210 6.307 0.107 1.00 98.62 157 ASP A CA 1
ATOM 1228 C C . ASP A 1 157 ? -11.148 5.260 0.447 1.00 98.62 157 ASP A C 1
ATOM 1230 O O . ASP A 1 157 ? -11.043 4.243 -0.240 1.00 98.62 157 ASP A O 1
ATOM 1234 N N . MET A 1 158 ? -10.385 5.453 1.525 1.00 98.25 158 MET A N 1
ATOM 1235 C CA . MET A 1 158 ? -9.383 4.472 1.947 1.00 98.25 158 MET A CA 1
ATOM 1236 C C . MET A 1 158 ? -10.013 3.120 2.315 1.00 98.25 158 MET A C 1
ATOM 1238 O O . MET A 1 158 ? -9.397 2.083 2.081 1.00 98.25 158 MET A O 1
ATOM 1242 N N . LEU A 1 159 ? -11.255 3.094 2.807 1.00 98.44 159 LEU A N 1
ATOM 1243 C CA . LEU A 1 159 ? -12.015 1.860 3.027 1.00 98.44 159 LEU A CA 1
ATOM 1244 C C . LEU A 1 159 ? -12.315 1.106 1.720 1.00 98.44 159 LEU A C 1
ATOM 1246 O O . LEU A 1 159 ? -12.370 -0.123 1.733 1.00 98.44 159 LEU A O 1
ATOM 1250 N N . LYS A 1 160 ? -12.445 1.801 0.581 1.00 98.38 160 LYS A N 1
ATOM 1251 C CA . LYS A 1 160 ? -12.598 1.166 -0.744 1.00 98.38 160 LYS A CA 1
ATOM 1252 C C . LYS A 1 160 ? -11.300 0.476 -1.167 1.00 98.38 160 LYS A C 1
ATOM 1254 O O . LYS A 1 160 ? -11.349 -0.649 -1.658 1.00 98.38 160 LYS A O 1
ATOM 1259 N N . LEU A 1 161 ? -10.146 1.100 -0.901 1.00 98.38 161 LEU A N 1
ATOM 1260 C CA . LEU A 1 161 ? -8.837 0.458 -1.075 1.00 98.38 161 LEU A CA 1
ATOM 1261 C C . LEU A 1 161 ? -8.681 -0.762 -0.152 1.00 98.38 161 LEU A C 1
ATOM 1263 O O . LEU A 1 161 ? -8.223 -1.806 -0.605 1.00 98.38 161 LEU A O 1
ATOM 1267 N N . VAL A 1 162 ? -9.076 -0.655 1.122 1.00 98.25 162 VAL A N 1
ATOM 1268 C CA . VAL A 1 162 ? -9.057 -1.790 2.065 1.00 98.25 162 VAL A CA 1
ATOM 1269 C C . VAL A 1 162 ? -9.915 -2.941 1.543 1.00 98.25 162 VAL A C 1
ATOM 1271 O O . VAL A 1 162 ? -9.461 -4.082 1.548 1.00 98.25 162 VAL A O 1
ATOM 1274 N N . GLY A 1 163 ? -11.125 -2.649 1.060 1.00 98.00 163 GLY A N 1
ATOM 1275 C CA . GLY A 1 163 ? -12.004 -3.649 0.458 1.00 98.00 163 GLY A CA 1
ATOM 1276 C C . GLY A 1 163 ? -11.338 -4.379 -0.708 1.00 98.00 163 GLY A C 1
ATOM 1277 O O . GLY A 1 163 ? -11.360 -5.604 -0.746 1.00 98.00 163 GLY A O 1
ATOM 1278 N N . GLU A 1 164 ? -10.677 -3.641 -1.601 1.00 97.94 164 GLU A N 1
ATOM 1279 C CA . GLU A 1 164 ? -9.933 -4.227 -2.721 1.00 97.94 164 GLU A CA 1
ATOM 1280 C C . GLU A 1 164 ? -8.723 -5.060 -2.265 1.00 97.94 164 GLU A C 1
ATOM 1282 O O . GLU A 1 164 ? -8.438 -6.098 -2.848 1.00 97.94 164 GLU A O 1
ATOM 1287 N N . LEU A 1 165 ? -8.006 -4.649 -1.217 1.00 97.81 165 LEU A N 1
ATOM 1288 C CA . LEU A 1 165 ? -6.863 -5.407 -0.691 1.00 97.81 165 LEU A CA 1
ATOM 1289 C C . LEU A 1 165 ? -7.282 -6.712 0.002 1.00 97.81 165 LEU A C 1
ATOM 1291 O O . LEU A 1 165 ? -6.529 -7.682 -0.020 1.00 97.81 165 LEU A O 1
ATOM 1295 N N . LEU A 1 166 ? -8.456 -6.743 0.638 1.00 97.38 166 LEU A N 1
ATOM 1296 C CA . LEU A 1 166 ? -8.969 -7.932 1.331 1.00 97.38 166 LEU A CA 1
ATOM 1297 C C . LEU A 1 166 ? -9.784 -8.861 0.416 1.00 97.38 166 LEU A C 1
ATOM 1299 O O . LEU A 1 166 ? -9.936 -10.043 0.724 1.00 97.38 166 LEU A O 1
ATOM 1303 N N . ALA A 1 167 ? -10.334 -8.329 -0.675 1.00 97.12 167 ALA A N 1
ATOM 1304 C CA . ALA A 1 167 ? -11.128 -9.056 -1.661 1.00 97.12 167 ALA A CA 1
ATOM 1305 C C . ALA A 1 167 ? -10.905 -8.450 -3.065 1.00 97.12 167 ALA A C 1
ATOM 1307 O O . ALA A 1 167 ? -11.767 -7.715 -3.558 1.00 97.12 167 ALA A O 1
ATOM 1308 N N . PRO A 1 168 ? -9.746 -8.716 -3.699 1.00 97.38 168 PRO A N 1
ATOM 1309 C CA . PRO A 1 168 ? -9.380 -8.102 -4.973 1.00 97.38 168 PRO A CA 1
ATOM 1310 C C . PRO A 1 168 ? -10.315 -8.521 -6.106 1.00 97.38 168 PRO A C 1
ATOM 1312 O O . PRO A 1 168 ? -10.805 -9.650 -6.144 1.00 97.38 168 PRO A O 1
ATOM 1315 N N . GLY A 1 169 ? -10.541 -7.615 -7.059 1.00 96.56 169 GLY A N 1
ATOM 1316 C CA . GLY A 1 169 ? -11.337 -7.931 -8.245 1.00 96.56 169 GLY A CA 1
ATOM 1317 C C . GLY A 1 169 ? -11.766 -6.746 -9.107 1.00 96.56 169 GLY A C 1
ATOM 1318 O O . GLY A 1 169 ? -12.316 -6.966 -10.186 1.00 96.56 169 GLY A O 1
ATOM 1319 N N . ARG A 1 170 ? -11.539 -5.496 -8.680 1.00 96.81 170 ARG A N 1
ATOM 1320 C CA . ARG A 1 170 ? -11.870 -4.307 -9.487 1.00 96.81 170 ARG A CA 1
ATOM 1321 C C . ARG A 1 170 ? -10.655 -3.749 -10.210 1.00 96.81 170 ARG A C 1
ATOM 1323 O O . ARG A 1 170 ? -10.720 -3.474 -11.404 1.00 96.81 170 ARG A O 1
ATOM 1330 N N . VAL A 1 171 ? -9.560 -3.548 -9.483 1.00 97.88 171 VAL A N 1
ATOM 1331 C CA . VAL A 1 171 ? -8.317 -2.940 -9.993 1.00 97.88 171 VAL A CA 1
ATOM 1332 C C . VAL A 1 171 ? -7.098 -3.828 -9.769 1.00 97.88 171 VAL A C 1
ATOM 1334 O O . VAL A 1 171 ? -6.118 -3.709 -10.514 1.00 97.88 171 VAL A O 1
ATOM 1337 N N . MET A 1 172 ? -7.175 -4.723 -8.786 1.00 97.94 172 MET A N 1
ATOM 1338 C CA . MET A 1 172 ? -6.184 -5.734 -8.452 1.00 97.94 172 MET A CA 1
ATOM 1339 C C . MET A 1 172 ? -6.755 -7.139 -8.654 1.00 97.94 172 MET A C 1
ATOM 1341 O O . MET A 1 172 ? -7.962 -7.363 -8.668 1.00 97.94 172 MET A O 1
ATOM 1345 N N . THR A 1 173 ? -5.848 -8.091 -8.806 1.00 97.81 173 THR A N 1
ATOM 1346 C CA . THR A 1 173 ? -6.081 -9.534 -8.774 1.00 97.81 173 THR A CA 1
ATOM 1347 C C . THR A 1 1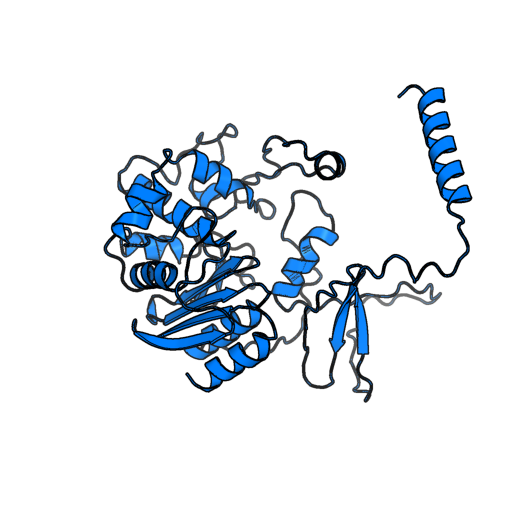73 ? -5.552 -10.110 -7.460 1.00 97.81 173 THR A C 1
ATOM 1349 O O . THR A 1 173 ? -4.771 -9.461 -6.760 1.00 97.81 173 THR A O 1
ATOM 1352 N N . GLU A 1 174 ? -5.915 -11.352 -7.138 1.00 97.19 174 GLU A N 1
ATOM 1353 C CA . GLU A 1 174 ? -5.325 -12.073 -5.999 1.00 97.19 174 GLU A CA 1
ATOM 1354 C C . GLU A 1 174 ? -3.797 -12.158 -6.108 1.00 97.19 174 GLU A C 1
ATOM 1356 O O . GLU A 1 174 ? -3.090 -11.963 -5.120 1.00 97.19 174 GLU A O 1
ATOM 1361 N N . THR A 1 175 ? -3.274 -12.357 -7.322 1.00 97.50 175 THR A N 1
ATOM 1362 C CA . THR A 1 175 ? -1.832 -12.373 -7.587 1.00 97.50 175 THR A CA 1
ATOM 1363 C C . THR A 1 175 ? -1.175 -11.027 -7.285 1.00 97.50 175 THR A C 1
ATOM 1365 O O . THR A 1 175 ? -0.071 -11.011 -6.748 1.00 97.50 175 THR A O 1
ATOM 1368 N N . ASP A 1 176 ? -1.835 -9.899 -7.568 1.00 97.69 176 ASP A N 1
ATOM 1369 C CA . ASP A 1 176 ? -1.283 -8.577 -7.242 1.00 97.69 176 ASP A CA 1
ATOM 1370 C C . ASP A 1 176 ? -1.169 -8.374 -5.734 1.00 97.69 176 ASP A C 1
ATOM 1372 O O . ASP A 1 176 ? -0.112 -7.973 -5.250 1.00 97.69 176 ASP A O 1
ATOM 1376 N N . VAL A 1 177 ? -2.231 -8.694 -4.987 1.00 97.69 177 VAL A N 1
ATOM 1377 C CA . VAL A 1 177 ? -2.223 -8.589 -3.522 1.00 97.69 177 VAL A CA 1
ATOM 1378 C C . VAL A 1 177 ? -1.151 -9.506 -2.942 1.00 97.69 177 VAL A C 1
ATOM 1380 O O . VAL A 1 177 ? -0.338 -9.048 -2.143 1.00 97.69 177 VAL A O 1
ATOM 1383 N N . MET A 1 178 ? -1.072 -10.755 -3.414 1.00 96.81 178 MET A N 1
ATOM 1384 C CA . MET A 1 178 ? -0.023 -11.695 -3.020 1.00 96.81 178 MET A CA 1
ATOM 1385 C C . MET A 1 178 ? 1.373 -11.120 -3.287 1.00 96.81 178 MET A C 1
ATOM 1387 O O . MET A 1 178 ? 2.229 -11.171 -2.406 1.00 96.81 178 MET A O 1
ATOM 1391 N N . MET A 1 179 ? 1.619 -10.527 -4.459 1.00 96.56 179 MET A N 1
ATOM 1392 C CA . MET A 1 179 ? 2.898 -9.877 -4.758 1.00 96.56 179 MET A CA 1
ATOM 1393 C C . MET A 1 179 ? 3.181 -8.706 -3.810 1.00 96.56 179 MET A C 1
ATOM 1395 O O . MET A 1 179 ? 4.309 -8.567 -3.347 1.00 96.56 179 MET A O 1
ATOM 1399 N N . MET A 1 180 ? 2.184 -7.882 -3.482 1.00 97.69 180 MET A N 1
ATOM 1400 C CA . MET A 1 180 ? 2.350 -6.769 -2.542 1.00 97.69 180 MET A CA 1
ATOM 1401 C C . MET A 1 180 ? 2.649 -7.235 -1.112 1.00 97.69 180 MET A C 1
ATOM 1403 O O . MET A 1 180 ? 3.404 -6.564 -0.407 1.00 97.69 180 MET A O 1
ATOM 1407 N N . THR A 1 181 ? 2.104 -8.379 -0.689 1.00 96.81 181 THR A N 1
ATOM 1408 C CA . THR A 1 181 ? 2.244 -8.906 0.678 1.00 96.81 181 THR A CA 1
ATOM 1409 C C . THR A 1 181 ? 3.272 -10.029 0.830 1.00 96.81 181 THR A C 1
ATOM 1411 O O . THR A 1 181 ? 3.407 -10.581 1.920 1.00 96.81 181 THR A O 1
ATOM 1414 N N . THR A 1 182 ? 4.022 -10.358 -0.224 1.00 96.25 182 THR A N 1
ATOM 1415 C CA . THR A 1 182 ? 5.113 -11.345 -0.182 1.00 96.25 182 THR A CA 1
ATOM 1416 C C . THR A 1 182 ? 6.447 -10.673 0.165 1.00 96.25 182 THR A C 1
ATOM 1418 O O . THR A 1 182 ? 6.768 -9.634 -0.415 1.00 96.25 182 THR A O 1
ATOM 1421 N N . PRO A 1 183 ? 7.259 -11.247 1.074 1.00 95.50 183 PRO A N 1
ATOM 1422 C CA . PRO A 1 183 ? 8.631 -10.804 1.310 1.00 95.50 183 PRO A CA 1
ATOM 1423 C C . PRO A 1 183 ? 9.494 -10.910 0.050 1.00 95.50 183 PRO A C 1
ATOM 1425 O O . PRO A 1 183 ? 9.846 -12.003 -0.381 1.00 95.50 183 PRO A O 1
ATOM 1428 N N . HIS A 1 184 ? 9.874 -9.764 -0.511 1.00 93.62 184 HIS A N 1
ATOM 1429 C CA . HIS A 1 184 ? 10.773 -9.677 -1.670 1.00 93.62 184 HIS A CA 1
ATOM 1430 C C . HIS A 1 184 ? 12.200 -9.316 -1.276 1.00 93.62 184 HIS A C 1
ATOM 1432 O O . HIS A 1 184 ? 13.161 -9.713 -1.927 1.00 93.62 184 HIS A O 1
ATOM 1438 N N . PHE A 1 185 ? 12.348 -8.568 -0.186 1.00 88.88 185 PHE A N 1
ATOM 1439 C CA . PHE A 1 185 ? 13.646 -8.227 0.371 1.00 88.88 185 PHE A CA 1
ATOM 1440 C C . PHE A 1 185 ? 13.576 -8.183 1.890 1.00 88.88 185 PHE A C 1
ATOM 1442 O O . PHE A 1 185 ? 12.698 -7.541 2.463 1.00 88.88 185 PHE A O 1
ATOM 1449 N N . GLN A 1 186 ? 14.536 -8.812 2.556 1.00 83.56 186 GLN A N 1
ATOM 1450 C CA . GLN A 1 186 ? 14.672 -8.732 4.002 1.00 83.56 186 GLN A CA 1
ATOM 1451 C C . GLN A 1 186 ? 16.150 -8.649 4.359 1.00 83.56 186 GLN A C 1
ATOM 1453 O O . GLN A 1 186 ? 16.927 -9.554 4.071 1.00 83.56 186 GLN A O 1
ATOM 1458 N N . LEU A 1 187 ? 16.543 -7.551 5.005 1.00 74.31 187 LEU A N 1
ATOM 1459 C CA . LEU A 1 187 ? 17.938 -7.345 5.389 1.00 74.31 187 LEU A CA 1
ATOM 1460 C C . LEU A 1 187 ? 18.409 -8.365 6.438 1.00 74.31 187 LEU A C 1
ATOM 1462 O O . LEU A 1 187 ? 19.565 -8.780 6.438 1.00 74.31 187 LEU A O 1
ATOM 1466 N N . HIS A 1 188 ? 17.526 -8.718 7.371 1.00 76.38 188 HIS A N 1
ATOM 1467 C CA . HIS A 1 188 ? 17.801 -9.632 8.473 1.00 76.38 188 HIS A CA 1
ATOM 1468 C C . HIS A 1 188 ? 16.483 -10.225 8.982 1.00 76.38 188 HIS A C 1
ATOM 1470 O O . HIS A 1 188 ? 15.492 -9.503 9.059 1.00 76.38 188 HIS A O 1
ATOM 1476 N N . ALA A 1 189 ? 16.482 -11.496 9.396 1.00 75.12 189 ALA A N 1
ATOM 1477 C CA . ALA A 1 189 ? 15.272 -12.224 9.806 1.00 75.12 189 ALA A CA 1
ATOM 1478 C C . ALA A 1 189 ? 14.474 -11.548 10.943 1.00 75.12 189 ALA A C 1
ATOM 1480 O O . ALA A 1 189 ? 13.257 -11.644 10.995 1.00 75.12 189 ALA A O 1
ATOM 1481 N N . ALA A 1 190 ? 15.163 -10.840 11.841 1.00 72.38 190 ALA A N 1
ATOM 1482 C CA . ALA A 1 190 ? 14.551 -10.095 12.950 1.00 72.38 190 ALA A CA 1
ATOM 1483 C C . ALA A 1 190 ? 13.995 -8.703 12.573 1.00 72.38 190 ALA A C 1
ATOM 1485 O O . ALA A 1 190 ? 13.569 -7.959 13.450 1.00 72.38 190 ALA A O 1
ATOM 1486 N N . LEU A 1 191 ? 14.082 -8.296 11.305 1.00 74.81 191 LEU A N 1
ATOM 1487 C CA . LEU A 1 191 ? 13.597 -7.000 10.824 1.00 74.81 191 LEU A CA 1
ATOM 1488 C C . LEU A 1 191 ? 12.419 -7.221 9.872 1.00 74.81 191 LEU A C 1
ATOM 1490 O O . LEU A 1 191 ? 12.415 -8.234 9.171 1.00 74.81 191 LEU A O 1
ATOM 1494 N N . PRO A 1 192 ? 11.467 -6.275 9.776 1.00 81.56 192 PRO A N 1
ATOM 1495 C CA . PRO A 1 192 ? 10.410 -6.359 8.779 1.00 81.56 192 PRO A CA 1
ATOM 1496 C C . PRO A 1 192 ? 10.982 -6.535 7.370 1.00 81.56 192 PRO A C 1
ATOM 1498 O O . PRO A 1 192 ? 11.971 -5.887 7.005 1.00 81.56 192 PRO A O 1
ATOM 1501 N N . ALA A 1 193 ? 10.349 -7.398 6.585 1.00 87.81 193 ALA A N 1
ATOM 1502 C CA . ALA A 1 193 ? 10.637 -7.526 5.167 1.00 87.81 193 ALA A CA 1
ATOM 1503 C C . ALA A 1 193 ? 9.940 -6.411 4.373 1.00 87.81 193 ALA A C 1
ATOM 1505 O O . ALA A 1 193 ? 9.037 -5.732 4.864 1.00 87.81 193 ALA A O 1
ATOM 1506 N N . MET A 1 194 ? 10.365 -6.224 3.132 1.00 89.56 194 MET A N 1
ATOM 1507 C CA . MET A 1 194 ? 9.735 -5.341 2.162 1.00 89.56 194 MET A CA 1
ATOM 1508 C C . MET A 1 194 ? 8.928 -6.184 1.179 1.00 89.56 194 MET A C 1
ATOM 1510 O O . MET A 1 194 ? 9.473 -7.080 0.531 1.00 89.56 194 MET A O 1
ATOM 1514 N N . GLY A 1 195 ? 7.640 -5.874 1.086 1.00 94.62 195 GLY A N 1
ATOM 1515 C CA . GLY A 1 195 ? 6.799 -6.221 -0.050 1.00 94.62 195 GLY A CA 1
ATOM 1516 C C . GLY A 1 195 ? 6.807 -5.092 -1.080 1.00 94.62 195 GLY A C 1
ATOM 1517 O O . GLY A 1 195 ? 7.620 -4.165 -0.997 1.00 94.62 195 GLY A O 1
ATOM 1518 N N . TYR A 1 196 ? 5.872 -5.121 -2.026 1.00 95.75 196 TYR A N 1
ATOM 1519 C CA . TYR A 1 196 ? 5.662 -3.981 -2.920 1.00 95.75 196 TYR A CA 1
ATOM 1520 C C . TYR A 1 196 ? 4.727 -2.964 -2.271 1.00 95.75 196 TYR A C 1
ATOM 1522 O O . TYR A 1 196 ? 3.536 -3.214 -2.102 1.00 95.75 196 TYR A O 1
ATOM 1530 N N . GLY A 1 197 ? 5.286 -1.818 -1.876 1.00 91.44 197 GLY A N 1
ATOM 1531 C CA . GLY A 1 197 ? 4.552 -0.751 -1.185 1.00 91.44 197 GLY A CA 1
ATOM 1532 C C . GLY A 1 197 ? 4.210 -1.051 0.280 1.00 91.44 197 GLY A C 1
ATOM 1533 O O . GLY A 1 197 ? 3.649 -0.198 0.957 1.00 91.44 197 GLY A O 1
ATOM 1534 N N . PHE A 1 198 ? 4.576 -2.222 0.805 1.00 94.75 198 PHE A N 1
ATOM 1535 C CA . PHE A 1 198 ? 4.353 -2.587 2.202 1.00 94.75 198 PHE A CA 1
ATOM 1536 C C . PHE A 1 198 ? 5.642 -2.982 2.912 1.00 94.75 198 PHE A C 1
ATOM 1538 O O . PHE A 1 198 ? 6.579 -3.530 2.330 1.00 94.75 198 PHE A O 1
ATOM 1545 N N . ARG A 1 199 ? 5.647 -2.759 4.224 1.00 92.25 199 ARG A N 1
ATOM 1546 C CA . ARG A 1 199 ? 6.505 -3.476 5.166 1.00 92.25 199 ARG A CA 1
ATOM 1547 C C . ARG A 1 199 ? 5.743 -4.690 5.674 1.00 92.25 199 ARG A C 1
ATOM 1549 O O . ARG A 1 199 ? 4.538 -4.599 5.884 1.00 92.25 199 ARG A O 1
ATOM 1556 N N . LEU A 1 200 ? 6.443 -5.794 5.889 1.00 92.00 200 LEU A N 1
ATOM 1557 C CA . LEU A 1 200 ? 5.854 -7.085 6.224 1.00 92.00 200 LEU A CA 1
ATOM 1558 C C . LEU A 1 200 ? 6.468 -7.620 7.511 1.00 92.00 200 LEU A C 1
ATOM 1560 O O . LEU A 1 200 ? 7.692 -7.694 7.637 1.00 92.00 200 LEU A O 1
ATOM 1564 N N . GLU A 1 201 ? 5.624 -7.991 8.462 1.00 88.00 201 GLU A N 1
ATOM 1565 C CA . GLU A 1 201 ? 6.050 -8.565 9.734 1.00 88.00 201 GLU A CA 1
ATOM 1566 C C . GLU A 1 201 ? 4.908 -9.373 10.354 1.00 88.00 201 GLU A C 1
ATOM 1568 O O . GLU A 1 201 ? 3.792 -8.870 10.459 1.00 88.00 201 GLU A O 1
ATOM 1573 N N . ASP A 1 202 ? 5.192 -10.605 10.784 1.00 85.38 202 ASP A N 1
ATOM 1574 C CA . ASP A 1 202 ? 4.260 -11.475 11.517 1.00 85.38 202 ASP A CA 1
ATOM 1575 C C . ASP A 1 202 ? 2.867 -11.586 10.869 1.00 85.38 202 ASP A C 1
ATOM 1577 O O . ASP A 1 202 ? 1.840 -11.459 11.534 1.00 85.38 202 ASP A O 1
ATOM 1581 N N . GLY A 1 203 ? 2.835 -11.771 9.544 1.00 86.38 203 GLY A N 1
ATOM 1582 C CA . GLY A 1 203 ? 1.594 -11.883 8.766 1.00 86.38 203 GLY A CA 1
ATOM 1583 C C . GLY A 1 203 ? 0.861 -10.558 8.522 1.00 86.38 203 GLY A C 1
ATOM 1584 O O . GLY A 1 203 ? -0.191 -10.550 7.889 1.00 86.38 203 GLY A O 1
ATOM 1585 N N . VAL A 1 204 ? 1.407 -9.427 8.982 1.00 91.81 204 VAL A N 1
ATOM 1586 C CA . VAL A 1 204 ? 0.850 -8.088 8.761 1.00 91.81 204 VAL A CA 1
ATOM 1587 C C . VAL A 1 204 ? 1.642 -7.359 7.685 1.00 91.81 204 VAL A C 1
ATOM 1589 O O . VAL A 1 204 ? 2.850 -7.150 7.820 1.00 91.81 204 VAL A O 1
ATOM 1592 N N . ALA A 1 205 ? 0.938 -6.882 6.662 1.00 95.69 205 ALA A N 1
ATOM 1593 C CA . ALA A 1 205 ? 1.453 -5.905 5.717 1.00 95.69 205 ALA A CA 1
ATOM 1594 C C . ALA A 1 205 ? 1.011 -4.499 6.132 1.00 95.69 205 ALA A C 1
ATOM 1596 O O . ALA A 1 205 ? -0.161 -4.267 6.428 1.00 95.69 205 ALA A O 1
ATOM 1597 N N . TRP A 1 206 ? 1.942 -3.549 6.197 1.00 94.31 206 TRP A N 1
ATOM 1598 C CA . TRP A 1 206 ? 1.632 -2.207 6.672 1.00 94.31 206 TRP A CA 1
ATOM 1599 C C . TRP A 1 206 ? 2.461 -1.105 6.027 1.00 94.31 206 TRP A C 1
ATOM 1601 O O . TRP A 1 206 ? 3.600 -1.294 5.598 1.00 94.31 206 TRP A O 1
ATOM 1611 N N . ILE A 1 207 ? 1.869 0.083 5.993 1.00 92.94 207 ILE A N 1
ATOM 1612 C CA . ILE A 1 207 ? 2.504 1.320 5.553 1.00 92.94 207 ILE A CA 1
ATOM 1613 C C . ILE A 1 207 ? 2.009 2.473 6.423 1.00 92.94 207 ILE A C 1
ATOM 1615 O O . ILE A 1 207 ? 0.845 2.529 6.819 1.00 92.94 207 ILE A O 1
ATOM 1619 N N . THR A 1 208 ? 2.906 3.403 6.745 1.00 89.56 208 THR A N 1
ATOM 1620 C CA . THR A 1 208 ? 2.580 4.579 7.554 1.00 89.56 208 THR A CA 1
ATOM 1621 C C . THR A 1 208 ? 3.163 5.852 6.962 1.00 89.56 208 THR A C 1
ATOM 1623 O O . THR A 1 208 ? 4.227 5.880 6.333 1.00 89.56 208 THR A O 1
ATOM 1626 N N . SER A 1 209 ? 2.449 6.942 7.193 1.00 84.56 209 SER A N 1
ATOM 1627 C CA . SER A 1 209 ? 2.883 8.307 6.952 1.00 84.56 209 SER A CA 1
ATOM 1628 C C . SER A 1 209 ? 2.780 9.108 8.253 1.00 84.56 209 SER A C 1
ATOM 1630 O O . SER A 1 209 ? 2.437 8.581 9.310 1.00 84.56 209 SER A O 1
ATOM 1632 N N . LYS A 1 210 ? 3.106 10.402 8.199 1.00 79.38 210 LYS A N 1
ATOM 1633 C CA . LYS A 1 210 ? 2.943 11.295 9.358 1.00 79.38 210 LYS A CA 1
ATOM 1634 C C . LYS A 1 210 ? 1.478 11.536 9.731 1.00 79.38 210 LYS A C 1
ATOM 1636 O O . LYS A 1 210 ? 1.217 12.072 10.800 1.00 79.38 210 LYS A O 1
ATOM 1641 N N . THR A 1 211 ? 0.562 11.222 8.824 1.00 83.94 211 THR A N 1
ATOM 1642 C CA . THR A 1 211 ? -0.846 11.617 8.898 1.00 83.94 211 THR A CA 1
ATOM 1643 C C . THR A 1 211 ? -1.801 10.449 8.675 1.00 83.94 211 THR A C 1
ATOM 1645 O O . THR A 1 211 ? -3.012 10.632 8.599 1.00 83.94 211 THR A O 1
ATOM 1648 N N . GLY A 1 212 ? -1.268 9.239 8.537 1.00 88.25 212 GLY A N 1
ATOM 1649 C CA . GLY A 1 212 ? -2.018 8.106 8.031 1.00 88.25 212 GLY A CA 1
ATOM 1650 C C . GLY A 1 212 ? -1.306 6.786 8.274 1.00 88.25 212 GLY A C 1
ATOM 1651 O O . GLY A 1 212 ? -0.079 6.730 8.369 1.00 88.25 212 GLY A O 1
ATOM 1652 N N . GLY A 1 213 ? -2.071 5.708 8.315 1.00 92.25 213 GLY A N 1
ATOM 1653 C CA . GLY A 1 213 ? -1.535 4.361 8.290 1.00 92.25 213 GLY A CA 1
ATOM 1654 C C . GLY A 1 213 ? -2.565 3.353 7.811 1.00 92.25 213 GLY A C 1
ATOM 1655 O O . GLY A 1 213 ? -3.769 3.538 7.998 1.00 92.25 213 GLY A O 1
ATOM 1656 N N . LEU A 1 214 ? -2.060 2.293 7.193 1.00 96.25 214 LEU A N 1
ATOM 1657 C CA . LEU A 1 214 ? -2.829 1.133 6.781 1.00 96.25 214 LEU A CA 1
ATOM 1658 C C . LEU A 1 214 ? -2.086 -0.124 7.228 1.00 96.25 214 LEU A C 1
ATOM 1660 O O . LEU A 1 214 ? -0.894 -0.271 6.956 1.00 96.25 214 LEU A O 1
ATOM 1664 N N . TRP A 1 215 ? -2.809 -1.020 7.887 1.00 96.25 215 TRP A N 1
ATOM 1665 C CA . TRP A 1 215 ? -2.362 -2.348 8.286 1.00 96.25 215 TRP A CA 1
ATOM 1666 C C . TRP A 1 215 ? -3.369 -3.356 7.754 1.00 96.25 215 TRP A C 1
ATOM 1668 O O . TRP A 1 215 ? -4.565 -3.189 7.975 1.00 96.25 215 TRP A O 1
ATOM 1678 N N . ILE A 1 216 ? -2.902 -4.388 7.065 1.00 97.19 216 ILE A N 1
ATOM 1679 C CA . ILE A 1 216 ? -3.744 -5.445 6.509 1.00 97.19 216 ILE A CA 1
ATOM 1680 C C . ILE A 1 216 ? -3.154 -6.811 6.843 1.00 97.19 216 ILE A C 1
ATOM 1682 O O . ILE A 1 216 ? -1.938 -6.988 6.903 1.00 97.19 216 ILE A O 1
ATOM 1686 N N . ALA A 1 217 ? -4.038 -7.777 7.032 1.00 96.38 217 ALA A N 1
ATOM 1687 C CA . ALA A 1 217 ? -3.727 -9.193 7.089 1.00 96.38 217 ALA A CA 1
ATOM 1688 C C . ALA A 1 217 ? -4.756 -9.899 6.189 1.00 96.38 217 ALA A C 1
ATOM 1690 O O . ALA A 1 217 ? -5.866 -10.205 6.644 1.00 96.38 217 ALA A O 1
ATOM 1691 N N . PRO A 1 218 ? -4.450 -10.041 4.881 1.00 93.56 218 PRO A N 1
ATOM 1692 C CA . PRO A 1 218 ? -5.416 -10.504 3.886 1.00 93.56 218 PRO A CA 1
ATOM 1693 C C . PRO A 1 218 ? -5.969 -11.898 4.183 1.00 93.56 218 PRO A C 1
ATOM 1695 O O . PRO A 1 218 ? -7.173 -12.111 4.056 1.00 93.56 218 PRO A O 1
ATOM 1698 N N . GLU A 1 219 ? -5.126 -12.817 4.661 1.00 91.44 219 GLU A N 1
ATOM 1699 C CA . GLU A 1 219 ? -5.534 -14.183 5.020 1.00 91.44 219 GLU A CA 1
ATOM 1700 C C . GLU A 1 219 ? -6.611 -14.193 6.113 1.00 91.44 219 GLU A C 1
ATOM 1702 O O . GLU A 1 219 ? -7.586 -14.938 6.032 1.00 91.44 219 GLU A O 1
ATOM 1707 N N . GLN A 1 220 ? -6.481 -13.310 7.107 1.00 94.31 220 GLN A N 1
ATOM 1708 C CA . GLN A 1 220 ? -7.440 -13.142 8.201 1.00 94.31 220 GLN A CA 1
ATOM 1709 C C . GLN A 1 220 ? -8.564 -12.154 7.849 1.00 94.31 220 GLN A C 1
ATOM 1711 O O . GLN A 1 220 ? -9.376 -11.814 8.712 1.00 94.31 220 GLN A O 1
ATOM 1716 N N . LYS A 1 221 ? -8.607 -11.640 6.609 1.00 95.69 221 LYS A N 1
ATOM 1717 C CA . LYS A 1 221 ? -9.565 -10.622 6.137 1.00 95.69 221 LYS A CA 1
ATOM 1718 C C . LYS A 1 221 ? -9.717 -9.453 7.115 1.00 95.69 221 LYS A C 1
ATOM 1720 O O . LYS A 1 221 ? -10.825 -8.973 7.371 1.00 95.69 221 LYS A O 1
ATOM 1725 N N . THR A 1 222 ? -8.596 -9.038 7.699 1.00 96.69 222 THR A N 1
ATOM 1726 C CA . THR A 1 222 ? -8.541 -8.066 8.792 1.00 96.69 222 THR A CA 1
ATOM 1727 C C . THR A 1 222 ? -7.708 -6.866 8.374 1.00 96.69 222 THR A C 1
ATOM 1729 O O . THR A 1 222 ? -6.680 -7.015 7.713 1.00 96.69 222 THR A O 1
ATOM 1732 N N . ALA A 1 223 ? -8.139 -5.668 8.757 1.00 97.69 223 ALA A N 1
ATOM 1733 C CA . ALA A 1 223 ? -7.394 -4.447 8.495 1.00 97.69 223 ALA A CA 1
ATOM 1734 C C . ALA A 1 223 ? -7.656 -3.362 9.542 1.00 97.69 223 ALA A C 1
ATOM 1736 O O . ALA A 1 223 ? -8.698 -3.333 10.196 1.00 97.69 223 ALA A O 1
ATOM 1737 N N . ILE A 1 224 ? -6.713 -2.432 9.650 1.00 95.81 224 ILE A N 1
ATOM 1738 C CA . ILE A 1 224 ? -6.872 -1.161 10.351 1.00 95.81 224 ILE A CA 1
ATOM 1739 C C . ILE A 1 224 ? -6.461 -0.056 9.389 1.00 95.81 224 ILE A C 1
ATOM 1741 O O . ILE A 1 224 ? -5.371 -0.097 8.817 1.00 95.81 224 ILE A O 1
ATOM 1745 N N . VAL A 1 225 ? -7.307 0.955 9.248 1.00 96.25 225 VAL A N 1
ATOM 1746 C CA . VAL A 1 225 ? -6.971 2.202 8.563 1.00 96.25 225 VAL A CA 1
ATOM 1747 C C . VAL A 1 225 ? -7.208 3.357 9.519 1.00 96.25 225 VAL A C 1
ATOM 1749 O O . VAL A 1 225 ? -8.223 3.402 10.211 1.00 96.25 225 VAL A O 1
ATOM 1752 N N . ALA A 1 226 ? -6.260 4.283 9.586 1.00 93.19 226 ALA A N 1
ATOM 1753 C CA . ALA A 1 226 ? -6.379 5.463 10.426 1.00 93.19 226 ALA A CA 1
ATOM 1754 C C . ALA A 1 226 ? -5.744 6.668 9.735 1.00 93.19 226 ALA A C 1
ATOM 1756 O O . ALA A 1 226 ? -4.642 6.571 9.193 1.00 93.19 226 ALA A O 1
ATOM 1757 N N . LEU A 1 227 ? -6.445 7.798 9.767 1.00 93.44 227 LEU A N 1
ATOM 1758 C CA . LEU A 1 227 ? -6.015 9.090 9.249 1.00 93.44 227 LEU A CA 1
ATOM 1759 C C . LEU A 1 227 ? -6.102 10.107 10.388 1.00 93.44 227 LEU A C 1
ATOM 1761 O O . LEU A 1 227 ? -7.152 10.267 11.005 1.00 93.44 227 LEU A O 1
ATOM 1765 N N . ALA A 1 228 ? -4.997 10.783 10.695 1.00 87.94 228 ALA A N 1
ATOM 1766 C CA . ALA A 1 228 ? -4.957 11.763 11.775 1.00 87.94 228 ALA A CA 1
ATOM 1767 C C . ALA A 1 228 ? -3.932 12.862 11.512 1.00 87.94 228 ALA A C 1
ATOM 1769 O O . ALA A 1 228 ? -3.024 12.725 10.697 1.00 87.94 228 ALA A O 1
ATOM 1770 N N . ARG A 1 229 ? -4.010 13.952 12.273 1.00 79.12 229 ARG A N 1
ATOM 1771 C CA . ARG A 1 229 ? -2.931 14.949 12.346 1.00 79.12 229 ARG A CA 1
ATOM 1772 C C . ARG A 1 229 ? -2.039 14.665 13.559 1.00 79.12 229 ARG A C 1
ATOM 1774 O O . ARG A 1 229 ? -2.084 15.401 14.535 1.00 79.12 229 ARG A O 1
ATOM 1781 N N . GLY A 1 230 ? -1.260 13.580 13.517 1.00 67.25 230 GLY A N 1
ATOM 1782 C CA . GLY A 1 230 ? -0.391 13.166 14.627 1.00 67.25 230 GLY A CA 1
ATOM 1783 C C . GLY A 1 230 ? 0.192 11.758 14.462 1.00 67.25 230 GLY A C 1
ATOM 1784 O O . GLY A 1 230 ? -0.114 11.061 13.499 1.00 67.25 230 GLY A O 1
ATOM 1785 N N . ALA A 1 231 ? 1.039 11.334 15.404 1.00 63.91 231 ALA A N 1
ATOM 1786 C CA . ALA A 1 231 ? 1.658 10.007 15.396 1.00 63.91 231 ALA A CA 1
ATOM 1787 C C . ALA A 1 231 ? 0.807 8.982 16.169 1.00 63.91 231 ALA A C 1
ATOM 1789 O O . ALA A 1 231 ? 0.588 9.145 17.363 1.00 63.91 231 ALA A O 1
ATOM 1790 N N . PHE A 1 232 ? 0.371 7.908 15.503 1.00 72.00 232 PHE A N 1
ATOM 1791 C CA . PHE A 1 232 ? -0.472 6.845 16.092 1.00 72.00 232 PHE A CA 1
ATOM 1792 C C . PHE A 1 232 ? -0.093 5.426 15.618 1.00 72.00 232 PHE A C 1
ATOM 1794 O O . PHE A 1 232 ? -0.778 4.448 15.915 1.00 72.00 232 PHE A O 1
ATOM 1801 N N . SER A 1 233 ? 1.020 5.280 14.889 1.00 71.88 233 SER A N 1
ATOM 1802 C CA . SER A 1 233 ? 1.416 4.017 14.248 1.00 71.88 233 SER A CA 1
ATOM 1803 C C . SER A 1 233 ? 1.663 2.867 15.231 1.00 71.88 233 SER A C 1
ATOM 1805 O O . SER A 1 233 ? 1.329 1.722 14.926 1.00 71.88 233 SER A O 1
ATOM 1807 N N . GLY A 1 234 ? 2.223 3.159 16.410 1.00 71.75 234 GLY A N 1
ATOM 1808 C CA . GLY A 1 234 ? 2.476 2.156 17.449 1.00 71.75 234 GLY A CA 1
ATOM 1809 C C . GLY A 1 234 ? 1.189 1.517 17.978 1.00 71.75 234 GLY A C 1
ATOM 1810 O O . GLY A 1 234 ? 1.127 0.296 18.115 1.00 71.75 234 GLY A O 1
ATOM 1811 N N . ALA A 1 235 ? 0.146 2.330 18.181 1.00 74.38 235 ALA A N 1
ATOM 1812 C CA . ALA A 1 235 ? -1.175 1.894 18.633 1.00 74.38 235 ALA A CA 1
ATOM 1813 C C . ALA A 1 235 ? -1.804 0.904 17.654 1.00 74.38 235 ALA A C 1
ATOM 1815 O O . ALA A 1 235 ? -2.169 -0.208 18.022 1.00 74.38 235 ALA A O 1
ATOM 1816 N N . CYS A 1 236 ? -1.874 1.306 16.382 1.00 81.25 236 CYS A N 1
ATOM 1817 C CA . CYS A 1 236 ? -2.474 0.507 15.324 1.00 81.25 236 CYS A CA 1
ATOM 1818 C C . CYS A 1 236 ? -1.712 -0.799 15.104 1.00 81.25 236 CYS A C 1
ATOM 1820 O O . CYS A 1 236 ? -2.333 -1.837 14.913 1.00 81.25 236 CYS A O 1
ATOM 1822 N N . ARG A 1 237 ? -0.374 -0.787 15.187 1.00 80.00 237 ARG A N 1
ATOM 1823 C CA . ARG A 1 237 ? 0.422 -2.017 15.078 1.00 80.00 237 ARG A CA 1
ATOM 1824 C C . ARG A 1 237 ? 0.136 -2.972 16.237 1.00 80.00 237 ARG A C 1
ATOM 1826 O O . ARG A 1 237 ? -0.097 -4.151 15.993 1.00 80.00 237 ARG A O 1
ATOM 1833 N N . ALA A 1 238 ? 0.101 -2.482 17.477 1.00 76.56 238 ALA A N 1
ATOM 1834 C CA . ALA A 1 238 ? -0.239 -3.306 18.639 1.00 76.56 238 ALA A CA 1
ATOM 1835 C C . ALA A 1 238 ? -1.673 -3.862 18.555 1.00 76.56 238 ALA A C 1
ATOM 1837 O O . ALA A 1 238 ? -1.891 -5.053 18.781 1.00 76.56 238 ALA A O 1
ATOM 1838 N N . ALA A 1 239 ? -2.633 -3.022 18.158 1.00 83.44 239 ALA A N 1
ATOM 1839 C CA . ALA A 1 239 ? -4.012 -3.422 17.909 1.00 83.44 239 ALA A CA 1
ATOM 1840 C C . ALA A 1 239 ? -4.105 -4.508 16.831 1.00 83.44 239 ALA A C 1
ATOM 1842 O O . ALA A 1 239 ? -4.719 -5.546 17.067 1.00 83.44 239 ALA A O 1
ATOM 1843 N N . MET A 1 240 ? -3.452 -4.307 15.682 1.00 87.81 240 MET A N 1
ATOM 1844 C CA . MET A 1 240 ? -3.466 -5.252 14.568 1.00 87.81 240 MET A CA 1
ATOM 1845 C C . MET A 1 240 ? -2.949 -6.623 14.997 1.00 87.81 240 MET A C 1
ATOM 1847 O O . MET A 1 240 ? -3.605 -7.629 14.751 1.00 87.81 240 MET A O 1
ATOM 1851 N N . ARG A 1 241 ? -1.816 -6.666 15.709 1.00 83.88 241 ARG A N 1
ATOM 1852 C CA . ARG A 1 241 ? -1.255 -7.918 16.232 1.00 83.88 241 ARG A CA 1
ATOM 1853 C C . ARG A 1 241 ? -2.228 -8.650 17.144 1.00 83.88 241 ARG A C 1
ATOM 1855 O O . ARG A 1 241 ? -2.385 -9.857 17.009 1.00 83.88 241 ARG A O 1
ATOM 1862 N N . ARG A 1 242 ? -2.909 -7.925 18.037 1.00 85.25 242 ARG A N 1
ATOM 1863 C CA . ARG A 1 242 ? -3.928 -8.511 18.916 1.00 85.25 242 ARG A CA 1
ATOM 1864 C C . ARG A 1 242 ? -5.097 -9.079 18.112 1.00 85.25 242 ARG A C 1
ATOM 1866 O O . ARG A 1 242 ? -5.549 -10.175 18.418 1.00 85.25 242 ARG A O 1
ATOM 1873 N N . LEU A 1 243 ? -5.560 -8.367 17.081 1.00 87.62 243 LEU A N 1
ATOM 1874 C CA . LEU A 1 243 ? -6.667 -8.817 16.228 1.00 87.62 243 LEU A CA 1
ATOM 1875 C C . LEU A 1 243 ? -6.350 -10.124 15.493 1.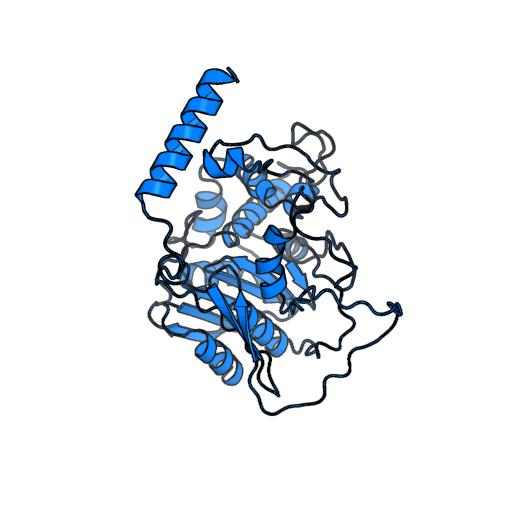00 87.62 243 LEU A C 1
ATOM 1877 O O . LEU A 1 243 ? -7.238 -10.958 15.350 1.00 87.62 243 LEU A O 1
ATOM 1881 N N . ILE A 1 244 ? -5.100 -10.317 15.066 1.00 88.19 244 ILE A N 1
ATOM 1882 C CA . ILE A 1 244 ? -4.670 -11.544 14.375 1.00 88.19 244 ILE A CA 1
ATOM 1883 C C . ILE A 1 244 ? -4.053 -12.595 15.308 1.00 88.19 244 ILE A C 1
ATOM 1885 O O . ILE A 1 244 ? -3.509 -13.586 14.835 1.00 88.19 244 ILE A O 1
ATOM 1889 N N . SER A 1 245 ? -4.119 -12.392 16.629 1.00 87.44 245 SER A N 1
ATOM 1890 C CA . SER A 1 245 ? -3.483 -13.264 17.630 1.00 87.44 245 SER A CA 1
ATOM 1891 C C . SER A 1 245 ? -1.979 -13.489 17.398 1.00 87.44 245 SER A C 1
ATOM 1893 O O . SER A 1 245 ? -1.443 -14.547 17.726 1.00 87.44 245 SER A O 1
ATOM 1895 N N . ALA A 1 246 ? -1.279 -12.497 16.839 1.00 78.31 246 ALA A N 1
ATOM 1896 C CA . ALA A 1 246 ? 0.170 -12.558 16.691 1.00 78.31 246 ALA A CA 1
ATOM 1897 C C . ALA A 1 246 ? 0.854 -12.469 18.069 1.00 78.31 246 ALA A C 1
ATOM 1899 O O . ALA A 1 246 ? 0.340 -11.780 18.959 1.00 78.31 246 ALA A O 1
ATOM 1900 N N . PRO A 1 247 ? 2.031 -13.100 18.259 1.00 66.69 247 PRO A N 1
ATOM 1901 C CA . PRO A 1 247 ? 2.734 -13.075 19.538 1.00 66.69 247 PRO A CA 1
ATOM 1902 C C . PRO A 1 247 ? 2.952 -11.642 20.040 1.00 66.69 247 PRO A C 1
ATOM 1904 O O . PRO A 1 247 ? 3.398 -10.770 19.288 1.00 66.69 247 PRO A O 1
ATOM 1907 N N . SER A 1 248 ? 2.672 -11.375 21.314 1.00 55.09 248 SER A N 1
ATOM 1908 C CA . SER A 1 248 ? 3.131 -10.143 21.954 1.00 55.09 248 SER A CA 1
ATOM 1909 C C . SER A 1 248 ? 4.643 -10.229 22.137 1.00 55.09 248 SER A C 1
ATOM 1911 O O . SER A 1 248 ? 5.131 -11.176 22.751 1.00 55.09 248 SER A O 1
ATOM 1913 N N . TYR A 1 249 ? 5.395 -9.258 21.627 1.00 50.09 249 TYR A N 1
ATOM 1914 C CA . TYR A 1 249 ? 6.799 -9.139 22.001 1.00 50.09 249 TYR A CA 1
ATOM 1915 C C . TYR A 1 249 ? 6.878 -8.659 23.454 1.00 50.09 249 TYR A C 1
ATOM 1917 O O . TYR A 1 249 ? 6.451 -7.550 23.769 1.00 50.09 249 TYR A O 1
ATOM 1925 N N . GLU A 1 250 ? 7.476 -9.461 24.332 1.00 32.78 250 GLU A N 1
ATOM 1926 C CA . GLU A 1 250 ? 8.320 -8.862 25.357 1.00 32.78 250 GLU A CA 1
ATOM 1927 C C . GLU A 1 250 ? 9.538 -8.306 24.614 1.00 32.78 250 GL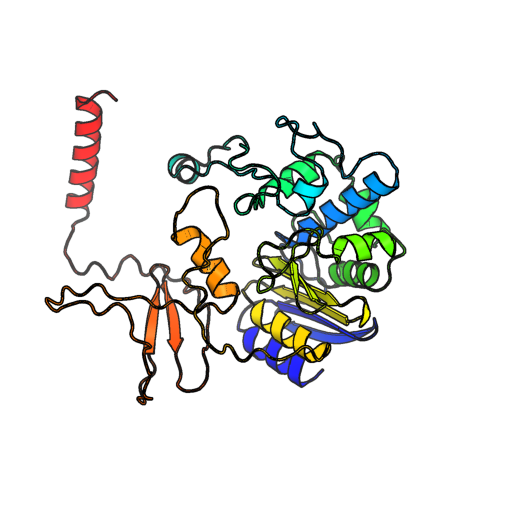U A C 1
ATOM 1929 O O . GLU A 1 250 ? 10.195 -9.026 23.858 1.00 32.78 250 GLU A O 1
ATOM 1934 N N . ILE A 1 251 ? 9.845 -7.020 24.788 1.00 37.81 251 ILE A N 1
ATOM 1935 C CA . ILE A 1 251 ? 11.147 -6.489 24.377 1.00 37.81 251 ILE A CA 1
ATOM 1936 C C . ILE A 1 251 ? 12.169 -7.060 25.373 1.00 37.81 251 ILE A C 1
ATOM 1938 O O . ILE A 1 251 ? 12.617 -6.378 26.290 1.00 37.81 251 ILE A O 1
ATOM 1942 N N . VAL A 1 252 ? 12.485 -8.350 25.244 1.00 27.95 252 VAL A N 1
ATOM 1943 C CA . VAL A 1 252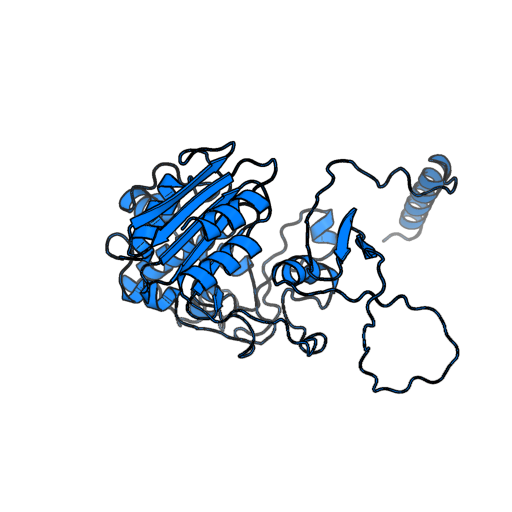 ? 13.560 -8.993 25.997 1.00 27.95 252 VAL A CA 1
ATOM 1944 C C . VAL A 1 252 ? 14.853 -8.612 25.299 1.00 27.95 252 VAL A C 1
ATOM 1946 O O . VAL A 1 252 ? 15.107 -8.981 24.153 1.00 27.95 252 VAL A O 1
ATOM 1949 N N . GLY A 1 253 ? 15.627 -7.773 25.979 1.00 31.05 253 GLY A N 1
ATOM 1950 C CA . GLY A 1 253 ? 16.857 -7.208 25.460 1.00 31.05 253 GLY A CA 1
ATOM 1951 C C . GLY A 1 253 ? 17.914 -8.265 25.154 1.00 31.05 253 GLY A C 1
ATOM 1952 O O . GLY A 1 253 ? 18.391 -8.951 26.047 1.00 31.05 253 GLY A O 1
ATOM 1953 N N . ASP A 1 254 ? 18.362 -8.262 23.904 1.00 27.67 254 ASP A N 1
ATOM 1954 C CA . ASP A 1 254 ? 19.748 -7.937 23.588 1.00 27.67 254 ASP A CA 1
ATOM 1955 C C . ASP A 1 254 ? 19.695 -6.744 22.632 1.00 27.67 254 ASP A C 1
ATOM 1957 O O . ASP A 1 254 ? 19.138 -6.834 21.537 1.00 27.67 254 ASP A O 1
ATOM 1961 N N . ALA A 1 255 ? 20.184 -5.582 23.070 1.00 32.44 255 ALA A N 1
ATOM 1962 C CA . ALA A 1 255 ? 20.083 -4.349 22.301 1.00 32.44 255 ALA A CA 1
ATOM 1963 C C . ALA A 1 255 ? 20.698 -4.549 20.898 1.00 32.44 255 ALA A C 1
ATOM 1965 O O . ALA A 1 255 ? 21.909 -4.762 20.794 1.00 32.44 255 ALA A O 1
ATOM 1966 N N . PRO A 1 256 ? 19.937 -4.386 19.797 1.00 36.19 256 PRO A N 1
ATOM 1967 C CA . PRO A 1 256 ? 20.464 -4.436 18.430 1.00 36.19 256 PRO A CA 1
ATOM 1968 C C . PRO A 1 256 ? 21.409 -3.268 18.095 1.00 36.19 256 PRO A C 1
ATOM 1970 O O . PRO A 1 256 ? 21.682 -3.016 16.924 1.00 36.19 256 PRO A O 1
ATOM 1973 N N . ALA A 1 257 ? 21.914 -2.548 19.102 1.00 34.69 257 ALA A N 1
ATOM 1974 C CA . ALA A 1 257 ? 22.741 -1.350 19.007 1.00 34.69 257 ALA A CA 1
ATOM 1975 C C . ALA A 1 257 ? 24.044 -1.544 18.202 1.00 34.69 257 ALA A C 1
ATOM 1977 O O . ALA A 1 257 ? 24.681 -0.562 17.838 1.00 34.69 257 ALA A O 1
ATOM 1978 N N . LEU A 1 258 ? 24.417 -2.784 17.864 1.00 32.44 258 LEU A N 1
ATOM 1979 C CA . LEU A 1 258 ? 25.558 -3.114 16.999 1.00 32.44 258 LEU A CA 1
ATOM 1980 C C . LEU A 1 258 ? 25.173 -3.652 15.609 1.00 32.44 258 LEU A C 1
ATOM 1982 O O . LEU A 1 258 ? 26.049 -3.924 14.794 1.00 32.44 258 LEU A O 1
ATOM 1986 N N . ARG A 1 259 ? 23.879 -3.786 15.298 1.00 35.44 259 ARG A N 1
ATOM 1987 C CA . ARG A 1 259 ? 23.368 -4.232 13.984 1.00 35.44 259 ARG A CA 1
ATOM 1988 C C . ARG A 1 259 ? 22.672 -3.097 13.226 1.00 35.44 259 ARG A C 1
ATOM 1990 O O . ARG A 1 259 ? 21.789 -3.331 12.405 1.00 35.44 259 ARG A O 1
ATOM 1997 N N . GLY A 1 260 ? 23.063 -1.860 13.537 1.00 27.47 260 GLY A N 1
ATOM 1998 C CA . GLY A 1 260 ? 22.527 -0.639 12.957 1.00 27.47 260 GLY A CA 1
ATOM 1999 C C . GLY A 1 260 ? 22.786 -0.574 11.459 1.00 27.47 260 GLY A C 1
ATOM 2000 O O . GLY A 1 260 ? 23.901 -0.316 11.013 1.00 27.47 260 GLY A O 1
ATOM 2001 N N . GLY A 1 261 ? 21.734 -0.767 10.678 1.00 28.22 261 GLY A N 1
ATOM 2002 C CA . GLY A 1 261 ? 21.768 -0.431 9.273 1.00 28.22 261 GLY A CA 1
ATOM 2003 C C . GLY A 1 261 ? 20.382 -0.143 8.765 1.00 28.22 261 GLY A C 1
ATOM 2004 O O . GLY A 1 261 ? 19.703 -1.062 8.341 1.00 28.22 261 GLY A O 1
ATOM 2005 N N . TYR A 1 262 ? 19.978 1.125 8.820 1.00 39.44 262 TYR A N 1
ATOM 2006 C CA . TYR A 1 262 ? 18.881 1.632 8.011 1.00 39.44 262 TYR A CA 1
ATOM 2007 C C . TYR A 1 262 ? 18.890 3.173 7.934 1.00 39.44 262 TYR A C 1
ATOM 2009 O O . TYR A 1 262 ? 18.934 3.813 8.974 1.00 39.44 262 TYR A O 1
ATOM 2017 N N . TYR A 1 263 ? 18.755 3.687 6.696 1.00 42.22 263 TYR A N 1
ATOM 2018 C CA . TYR A 1 263 ? 18.259 5.006 6.231 1.00 42.22 263 TYR A CA 1
ATOM 2019 C C . TYR A 1 263 ? 19.197 6.224 6.042 1.00 42.22 263 TYR A C 1
ATOM 2021 O O . TYR A 1 263 ? 18.885 7.313 6.511 1.00 42.22 263 TYR A O 1
ATOM 2029 N N . ALA A 1 264 ? 20.249 6.096 5.222 1.00 33.25 264 ALA A N 1
ATOM 2030 C CA . ALA A 1 264 ? 20.648 7.070 4.175 1.00 33.25 264 ALA A CA 1
ATOM 2031 C C . ALA A 1 264 ? 22.018 6.708 3.571 1.00 33.25 264 ALA A C 1
ATOM 2033 O O . ALA A 1 264 ? 22.801 6.027 4.229 1.00 33.25 264 ALA A O 1
ATOM 2034 N N . PRO A 1 265 ? 22.362 7.221 2.372 1.00 35.19 265 PRO A N 1
ATOM 2035 C CA . PRO A 1 265 ? 23.705 7.099 1.798 1.00 35.19 265 PRO A CA 1
ATOM 2036 C C . PRO A 1 265 ? 24.795 7.878 2.562 1.00 35.19 265 PRO A C 1
ATOM 2038 O O . PRO A 1 265 ? 25.927 7.967 2.086 1.00 35.19 265 PRO A O 1
ATOM 2041 N N . SER A 1 266 ? 24.485 8.449 3.734 1.00 37.91 266 SER A N 1
ATOM 2042 C CA . SER A 1 266 ? 25.474 9.017 4.649 1.00 37.91 266 SER A CA 1
ATOM 2043 C C . SER A 1 266 ? 25.369 8.366 6.039 1.00 37.91 266 SER A C 1
ATOM 2045 O O . SER A 1 266 ? 24.265 8.132 6.533 1.00 37.91 266 SER A O 1
ATOM 2047 N N . PRO A 1 267 ? 26.505 8.074 6.695 1.00 35.81 267 PRO A N 1
ATOM 2048 C CA . PRO A 1 267 ? 26.573 7.378 7.985 1.00 35.81 267 PRO A CA 1
ATOM 2049 C C . PRO A 1 267 ? 26.119 8.231 9.192 1.00 35.81 267 PRO A C 1
ATOM 2051 O O . PRO A 1 267 ? 26.540 7.988 10.322 1.00 35.81 267 PRO A O 1
ATOM 2054 N N . GLU A 1 268 ? 25.283 9.251 8.995 1.00 36.53 268 GLU A N 1
ATOM 2055 C CA . GLU A 1 268 ? 24.981 10.234 10.037 1.00 36.53 268 GLU A CA 1
ATOM 2056 C C . GLU A 1 268 ? 23.787 9.820 10.918 1.00 36.53 268 GLU A C 1
ATOM 2058 O O . GLU A 1 268 ? 22.639 9.721 10.484 1.00 36.53 268 GLU A O 1
ATOM 2063 N N . LEU A 1 269 ? 24.083 9.631 12.208 1.00 35.22 269 LEU A N 1
ATOM 2064 C CA . LEU A 1 269 ? 23.214 9.175 13.304 1.00 35.22 269 LEU A CA 1
ATOM 2065 C C . LEU A 1 269 ? 21.835 9.871 13.391 1.00 35.22 269 LEU A C 1
ATOM 2067 O O . LEU A 1 269 ? 20.851 9.273 13.828 1.00 35.22 269 LEU A O 1
ATOM 2071 N N . LEU A 1 270 ? 21.751 11.143 12.995 1.00 30.95 270 LEU A N 1
ATOM 2072 C CA . LEU A 1 270 ? 20.593 12.005 13.255 1.00 30.95 270 LEU A CA 1
ATOM 2073 C C . LEU A 1 270 ? 19.383 11.725 12.356 1.00 30.95 270 LEU A C 1
ATOM 2075 O O . LEU A 1 270 ? 18.257 12.026 12.753 1.00 30.95 270 LEU A O 1
ATOM 2079 N N . MET A 1 271 ? 19.573 11.128 11.176 1.00 38.03 271 MET A N 1
ATOM 2080 C CA . MET A 1 271 ? 18.452 10.879 10.259 1.00 38.03 271 MET A CA 1
ATOM 2081 C C . MET A 1 271 ? 17.642 9.620 10.606 1.00 38.03 271 MET A C 1
ATOM 2083 O O . MET A 1 271 ? 16.481 9.508 10.213 1.00 38.03 271 MET A O 1
ATOM 2087 N N . ASN A 1 272 ? 18.209 8.722 11.415 1.00 40.16 272 ASN A N 1
ATOM 2088 C CA . ASN A 1 272 ? 17.623 7.412 11.723 1.00 40.16 272 ASN A CA 1
ATOM 2089 C C . ASN A 1 272 ? 16.837 7.387 13.034 1.00 40.16 272 ASN A C 1
ATOM 2091 O O . ASN A 1 272 ? 15.984 6.522 13.230 1.00 40.16 272 ASN A O 1
ATOM 2095 N N . LEU A 1 273 ? 17.086 8.351 13.922 1.00 42.38 273 LEU A N 1
ATOM 2096 C CA . LEU A 1 273 ? 16.527 8.367 15.271 1.00 42.38 273 LEU A CA 1
ATOM 2097 C C . LEU A 1 273 ? 14.986 8.458 15.316 1.00 42.38 273 LEU A C 1
ATOM 2099 O O . LEU A 1 273 ? 14.384 7.696 16.069 1.00 42.38 273 LEU A O 1
ATOM 2103 N N . PRO A 1 274 ? 14.299 9.298 14.513 1.00 40.56 274 PRO A N 1
ATOM 2104 C CA . PRO A 1 274 ? 12.833 9.362 14.546 1.00 40.56 274 PRO A CA 1
ATOM 2105 C C . PRO A 1 274 ? 12.171 8.054 14.097 1.00 40.56 274 PRO A C 1
ATOM 2107 O O . PRO A 1 274 ? 11.131 7.658 14.620 1.00 40.56 274 PRO A O 1
ATOM 2110 N N . ILE A 1 275 ? 12.792 7.360 13.142 1.00 41.91 275 ILE A N 1
ATOM 2111 C CA . ILE A 1 275 ? 12.315 6.075 12.633 1.00 41.91 275 ILE A CA 1
ATOM 2112 C C . ILE A 1 275 ? 12.625 4.956 13.642 1.00 41.91 275 ILE A C 1
ATOM 2114 O O . ILE A 1 275 ? 11.754 4.140 13.910 1.00 41.91 275 ILE A O 1
ATOM 2118 N N . TRP A 1 276 ? 13.805 4.964 14.273 1.00 44.47 276 TRP A N 1
ATOM 2119 C CA . TRP A 1 276 ? 14.168 4.069 15.383 1.00 44.47 276 TRP A CA 1
ATOM 2120 C C . TRP A 1 276 ? 13.178 4.154 16.552 1.00 44.47 276 TRP A C 1
ATOM 2122 O O . TRP A 1 276 ? 12.663 3.137 17.013 1.00 44.47 276 TRP A O 1
ATOM 2132 N N . LEU A 1 277 ? 12.834 5.375 16.966 1.00 43.62 277 LEU A N 1
ATOM 2133 C CA . LEU A 1 277 ? 11.829 5.621 18.002 1.00 43.62 277 LEU A CA 1
ATOM 2134 C C . LEU A 1 277 ? 10.429 5.156 17.561 1.00 43.62 277 LEU A C 1
ATOM 2136 O O . LEU A 1 277 ? 9.674 4.634 18.376 1.00 43.62 277 LEU A O 1
ATOM 2140 N N . SER A 1 278 ? 10.101 5.259 16.265 1.00 39.69 278 SER A N 1
ATOM 2141 C CA . SER A 1 278 ? 8.841 4.738 15.698 1.00 39.69 278 SER A CA 1
ATOM 2142 C C . SER A 1 278 ? 8.739 3.204 15.748 1.00 39.69 278 SER A C 1
ATOM 2144 O O . SER A 1 278 ? 7.641 2.663 15.625 1.00 39.69 278 SER A O 1
ATOM 2146 N N . TYR A 1 279 ? 9.861 2.505 15.947 1.00 37.66 279 TYR A N 1
ATOM 2147 C CA . TYR A 1 279 ? 9.930 1.055 16.158 1.00 37.66 279 TYR A CA 1
ATOM 2148 C C . TYR A 1 279 ? 9.972 0.651 17.638 1.00 37.66 279 TYR A C 1
ATOM 2150 O O . TYR A 1 279 ? 10.224 -0.513 17.932 1.00 37.66 279 TYR A O 1
ATOM 2158 N N . GLY A 1 280 ? 9.739 1.581 18.571 1.00 32.59 280 GLY A N 1
ATOM 2159 C CA . GLY A 1 280 ? 9.859 1.307 20.008 1.00 32.59 280 GLY A CA 1
ATOM 2160 C C . GLY A 1 280 ? 11.309 1.143 20.473 1.00 32.59 280 GLY A C 1
ATOM 2161 O O . GLY A 1 280 ? 11.554 0.671 21.580 1.00 32.59 280 GLY A O 1
ATOM 2162 N N . GLY A 1 281 ? 12.281 1.528 19.640 1.00 36.97 281 GLY A N 1
ATOM 2163 C CA . GLY A 1 281 ? 13.687 1.500 20.001 1.00 36.97 281 GLY A CA 1
ATOM 2164 C C . GLY A 1 281 ? 13.979 2.502 21.115 1.00 36.97 281 GLY A C 1
ATOM 2165 O O . GLY A 1 281 ? 13.812 3.706 20.934 1.00 36.97 281 GLY A O 1
ATOM 2166 N N . GLY A 1 282 ? 14.445 2.017 22.265 1.00 33.94 282 GLY A N 1
ATOM 2167 C CA . GLY A 1 282 ? 14.991 2.872 23.317 1.00 33.94 282 GLY A CA 1
ATOM 2168 C C . GLY A 1 282 ? 16.291 3.542 22.863 1.00 33.94 282 GLY A C 1
ATOM 2169 O O . GLY A 1 282 ? 17.046 2.987 22.061 1.00 33.94 282 GLY A O 1
ATOM 2170 N N . LEU A 1 283 ? 16.563 4.746 23.363 1.00 36.06 283 LEU A N 1
ATOM 2171 C CA . LEU A 1 283 ? 17.854 5.413 23.203 1.00 36.06 283 LEU A CA 1
ATOM 2172 C C . LEU A 1 283 ? 18.527 5.493 24.572 1.00 36.06 283 LEU A C 1
ATOM 2174 O O . LEU A 1 283 ? 18.034 6.187 25.459 1.00 36.06 283 LEU A O 1
ATOM 2178 N N . THR A 1 284 ? 19.677 4.843 24.725 1.00 34.34 284 THR A N 1
ATOM 2179 C CA . THR A 1 284 ? 20.537 5.054 25.893 1.00 34.34 284 THR A CA 1
ATOM 2180 C C . THR A 1 284 ? 21.538 6.151 25.553 1.00 34.34 284 THR A C 1
ATOM 2182 O O . THR A 1 284 ? 22.488 5.926 24.806 1.00 34.34 284 THR A O 1
ATOM 2185 N N . VAL A 1 285 ? 21.324 7.360 26.074 1.00 31.59 285 VAL A N 1
ATOM 2186 C CA . VAL A 1 285 ? 22.297 8.451 25.941 1.00 31.59 285 VAL A CA 1
ATOM 2187 C C . VAL A 1 285 ? 23.338 8.294 27.043 1.00 31.59 285 VAL A C 1
ATOM 2189 O O . VAL A 1 285 ? 23.096 8.640 28.198 1.00 31.59 285 VAL A O 1
ATOM 2192 N N . GLY A 1 286 ? 24.509 7.765 26.693 1.00 26.48 286 GLY A N 1
ATOM 2193 C CA . GLY A 1 286 ? 25.665 7.794 27.582 1.00 26.48 286 GLY A CA 1
ATOM 2194 C C . GLY A 1 286 ? 26.189 9.224 27.699 1.00 26.48 286 GLY A C 1
ATOM 2195 O O . GLY A 1 286 ? 26.643 9.805 26.715 1.00 26.48 286 GLY A O 1
ATOM 2196 N N . ARG A 1 287 ? 26.142 9.811 28.898 1.00 24.61 287 ARG A N 1
ATOM 2197 C CA . ARG A 1 287 ? 26.886 11.042 29.182 1.00 24.61 287 ARG A CA 1
ATOM 2198 C C . ARG A 1 287 ? 28.364 10.666 29.230 1.00 24.61 287 ARG A C 1
ATOM 2200 O O . ARG A 1 287 ? 28.775 9.956 30.141 1.00 24.61 287 ARG A O 1
ATOM 2207 N N . GLN A 1 288 ? 29.159 11.128 28.266 1.00 24.62 288 GLN A N 1
ATOM 2208 C CA . GLN A 1 288 ? 30.613 10.980 28.323 1.00 24.62 288 GLN A CA 1
ATOM 2209 C C . GLN A 1 288 ? 31.145 11.912 29.423 1.00 24.62 288 GLN A C 1
ATOM 2211 O O . GLN A 1 288 ? 31.470 13.072 29.189 1.00 24.62 288 GLN A O 1
ATOM 2216 N N . GLY A 1 289 ? 31.128 11.426 30.663 1.00 28.02 289 GLY A N 1
ATOM 2217 C CA . GLY A 1 289 ? 31.904 11.990 31.754 1.00 28.02 289 GLY A CA 1
ATOM 2218 C C . GLY A 1 289 ? 33.307 11.406 31.683 1.00 28.02 289 GLY A C 1
ATOM 2219 O O . GLY A 1 289 ? 33.469 10.190 31.645 1.00 28.02 289 GLY A O 1
ATOM 2220 N N . THR A 1 290 ? 34.318 12.264 31.637 1.00 29.97 290 THR A N 1
ATOM 2221 C CA . THR A 1 290 ? 35.712 11.886 31.863 1.00 29.97 290 THR A CA 1
ATOM 2222 C C . THR A 1 290 ? 35.826 11.261 33.251 1.00 29.97 290 THR A C 1
ATOM 2224 O O . THR A 1 290 ? 35.796 11.959 34.260 1.00 29.97 290 THR A O 1
ATOM 2227 N N . LEU A 1 291 ? 35.941 9.937 33.306 1.00 26.59 291 LEU A N 1
ATOM 2228 C CA . LEU A 1 291 ? 36.320 9.204 34.506 1.00 26.59 291 LEU A CA 1
ATOM 2229 C C . LEU A 1 291 ? 37.606 8.447 34.190 1.00 26.59 291 LEU A C 1
ATOM 2231 O O . LEU A 1 291 ? 37.620 7.502 33.406 1.00 26.59 291 LEU A O 1
ATOM 2235 N N . ASN A 1 292 ? 38.698 8.927 34.784 1.00 30.80 292 ASN A N 1
ATOM 2236 C CA . ASN A 1 292 ? 39.958 8.206 34.883 1.00 30.80 292 ASN A CA 1
ATOM 2237 C C . ASN A 1 292 ? 39.699 6.897 35.645 1.00 30.80 292 ASN A C 1
ATOM 2239 O O . ASN A 1 292 ? 39.512 6.918 36.858 1.00 30.80 292 ASN A O 1
ATOM 2243 N N . GLY A 1 293 ? 39.662 5.772 34.938 1.00 28.00 293 GLY A N 1
ATOM 2244 C CA . GLY A 1 293 ? 39.499 4.442 35.522 1.00 28.00 293 GLY A CA 1
ATOM 2245 C C . GLY A 1 293 ? 39.333 3.400 34.422 1.00 28.00 293 GLY A C 1
ATOM 2246 O O . GLY A 1 293 ? 38.603 3.634 33.465 1.00 28.00 293 GLY A O 1
ATOM 2247 N N . GLN A 1 294 ? 40.071 2.294 34.518 1.00 26.36 294 GLN A N 1
ATOM 2248 C CA . GLN A 1 294 ? 40.169 1.244 33.500 1.00 26.36 294 GLN A CA 1
ATOM 2249 C C . GLN A 1 294 ? 38.803 0.773 32.978 1.00 26.36 294 GLN A C 1
ATOM 2251 O O . GLN A 1 294 ? 37.910 0.428 33.746 1.00 26.36 294 GLN A O 1
ATOM 2256 N N . ILE A 1 295 ? 38.684 0.731 31.650 1.00 27.84 295 ILE A N 1
ATOM 2257 C CA . ILE A 1 295 ? 37.536 0.176 30.932 1.00 27.84 295 ILE A CA 1
ATOM 2258 C C . ILE A 1 295 ? 37.693 -1.348 30.901 1.00 27.84 295 ILE A C 1
ATOM 2260 O O . ILE A 1 295 ? 38.614 -1.860 30.268 1.00 27.84 295 ILE A O 1
ATOM 2264 N N . ASP A 1 296 ? 36.781 -2.055 31.562 1.00 27.78 296 ASP A N 1
ATOM 2265 C CA . ASP A 1 296 ? 36.544 -3.488 31.367 1.00 27.78 296 ASP A CA 1
ATOM 2266 C C . ASP A 1 296 ? 35.486 -3.662 30.248 1.00 27.78 296 ASP A C 1
ATOM 2268 O O . ASP A 1 296 ? 34.411 -3.060 30.356 1.00 27.78 296 ASP A O 1
ATOM 2272 N N . PRO A 1 297 ? 35.736 -4.408 29.148 1.00 27.64 297 PRO A N 1
ATOM 2273 C CA . PRO A 1 297 ? 34.871 -4.395 27.962 1.00 27.64 297 PRO A CA 1
ATOM 2274 C C . PRO A 1 297 ? 33.524 -5.121 28.098 1.00 27.64 297 PRO A C 1
ATOM 2276 O O . PRO A 1 297 ? 32.780 -5.185 27.121 1.00 27.64 297 PRO A O 1
ATOM 2279 N N . MET A 1 298 ? 33.193 -5.710 29.248 1.00 31.77 298 MET A N 1
ATOM 2280 C CA . MET A 1 298 ? 32.057 -6.631 29.357 1.00 31.77 298 MET A CA 1
ATOM 2281 C C . MET A 1 298 ? 31.277 -6.442 30.658 1.00 31.77 298 MET A C 1
ATOM 2283 O O . MET A 1 298 ? 31.449 -7.222 31.585 1.00 31.77 298 MET A O 1
ATOM 2287 N N . HIS A 1 299 ? 30.352 -5.478 30.728 1.00 31.33 299 HIS A N 1
ATOM 2288 C CA . HIS A 1 299 ? 29.318 -5.511 31.770 1.00 31.33 299 HIS A CA 1
ATOM 2289 C C . HIS A 1 299 ? 27.916 -5.156 31.258 1.00 31.33 299 HIS A C 1
ATOM 2291 O O . HIS A 1 299 ? 27.652 -4.072 30.740 1.00 31.33 299 HIS A O 1
ATOM 2297 N N . LYS A 1 300 ? 27.006 -6.115 31.481 1.00 25.31 300 LYS A N 1
ATOM 2298 C CA . LYS A 1 300 ? 25.550 -5.956 31.505 1.00 25.31 300 LYS A CA 1
ATOM 2299 C C . LYS A 1 300 ? 25.178 -4.982 32.626 1.00 25.31 300 LYS A C 1
ATOM 2301 O O . LYS A 1 300 ? 25.627 -5.154 33.757 1.00 25.31 300 LYS A O 1
ATOM 2306 N N . ILE A 1 301 ? 24.322 -4.004 32.338 1.00 26.33 301 ILE A N 1
ATOM 2307 C CA . ILE A 1 301 ? 23.753 -3.129 33.369 1.00 26.33 301 ILE A CA 1
ATOM 2308 C C . ILE A 1 301 ? 22.507 -3.810 33.935 1.00 26.33 301 ILE A C 1
ATOM 2310 O O . ILE A 1 301 ? 21.535 -4.044 33.220 1.00 26.33 301 ILE A O 1
ATOM 2314 N N . LYS A 1 302 ? 22.541 -4.122 35.231 1.00 22.77 302 LYS A N 1
ATOM 2315 C CA . LYS A 1 302 ? 21.364 -4.505 36.012 1.00 22.77 302 LYS A CA 1
ATOM 2316 C C . LYS A 1 302 ? 20.712 -3.212 36.506 1.00 22.77 302 LYS A C 1
ATOM 2318 O O . LYS A 1 302 ? 21.331 -2.482 37.275 1.00 22.77 302 LYS A O 1
ATOM 2323 N N . LEU A 1 303 ? 19.507 -2.901 36.030 1.00 25.95 303 LEU A N 1
ATOM 2324 C CA . LEU A 1 303 ? 18.723 -1.785 36.561 1.00 25.95 303 LEU A CA 1
ATOM 2325 C C . LEU A 1 303 ? 18.026 -2.254 37.841 1.00 25.95 303 LEU A C 1
ATOM 2327 O O . LEU A 1 303 ? 17.281 -3.232 37.824 1.00 25.95 303 LEU A O 1
ATOM 2331 N N . THR A 1 304 ? 18.306 -1.577 38.950 1.00 23.27 304 THR A N 1
ATOM 2332 C CA . THR A 1 304 ? 17.585 -1.748 40.216 1.00 23.27 304 THR A CA 1
ATOM 2333 C C . THR A 1 304 ? 16.484 -0.685 40.263 1.00 23.27 304 THR A C 1
ATOM 2335 O O . THR A 1 304 ? 16.797 0.469 39.963 1.00 23.27 304 THR A O 1
ATOM 2338 N N . PRO A 1 305 ? 15.228 -1.015 40.617 1.00 24.66 305 PRO A N 1
ATOM 2339 C CA . PRO A 1 305 ? 14.148 -0.033 40.649 1.00 24.66 305 PRO A CA 1
ATOM 2340 C C . PRO A 1 305 ? 14.449 1.053 41.684 1.00 24.66 305 PRO A C 1
ATOM 2342 O O . PRO A 1 305 ? 14.787 0.749 42.830 1.00 24.66 305 PRO A O 1
ATOM 2345 N N . THR A 1 306 ? 14.306 2.315 41.296 1.00 26.34 306 THR A N 1
ATOM 2346 C CA . THR A 1 306 ? 14.241 3.441 42.232 1.00 26.34 306 THR A CA 1
ATOM 2347 C C . THR A 1 306 ? 13.056 4.292 41.834 1.00 26.34 306 THR A C 1
ATOM 2349 O O . THR A 1 306 ? 12.950 4.650 40.669 1.00 26.34 306 THR A O 1
ATOM 2352 N N . THR A 1 307 ? 12.233 4.647 42.818 1.00 28.62 307 THR A N 1
ATOM 2353 C CA . THR A 1 307 ? 10.912 5.294 42.739 1.00 28.62 307 THR A CA 1
ATOM 2354 C C . THR A 1 307 ? 10.907 6.731 42.177 1.00 28.62 307 THR A C 1
ATOM 2356 O O . THR A 1 307 ? 10.193 7.597 42.685 1.00 28.62 307 THR A O 1
ATOM 2359 N N . GLN A 1 308 ? 11.745 7.049 41.191 1.00 31.44 308 GLN A N 1
ATOM 2360 C CA . GLN A 1 308 ? 11.824 8.364 40.559 1.00 31.44 308 GLN A CA 1
ATOM 2361 C C . GLN A 1 308 ? 11.643 8.241 39.047 1.00 31.44 308 GLN A C 1
ATOM 2363 O O . GLN A 1 308 ? 12.475 7.676 38.340 1.00 31.44 308 GLN A O 1
ATOM 2368 N N . THR A 1 309 ? 10.566 8.851 38.556 1.00 36.25 309 THR A N 1
ATOM 2369 C CA . THR A 1 309 ? 10.267 9.010 37.134 1.00 36.25 309 THR A CA 1
ATOM 2370 C C . THR A 1 309 ? 11.397 9.780 36.446 1.00 36.25 309 THR A C 1
ATOM 2372 O O . THR A 1 309 ? 11.618 10.963 36.718 1.00 36.25 309 THR A O 1
ATOM 2375 N N . ASN A 1 310 ? 12.116 9.130 35.532 1.00 38.03 310 ASN A N 1
ATOM 2376 C CA . ASN A 1 310 ? 13.204 9.771 34.796 1.00 38.03 310 ASN A CA 1
ATOM 2377 C C . ASN A 1 310 ? 12.651 10.458 33.539 1.00 38.03 310 ASN A C 1
ATOM 2379 O O . ASN A 1 310 ? 12.095 9.801 32.656 1.00 38.03 310 ASN A O 1
ATOM 2383 N N . VAL A 1 311 ? 12.806 11.786 33.451 1.00 34.69 311 VAL A N 1
ATOM 2384 C CA . VAL A 1 311 ? 12.387 12.594 32.293 1.00 34.69 311 VAL A CA 1
ATOM 2385 C C . VAL A 1 311 ? 13.613 13.063 31.513 1.00 34.69 311 VAL A C 1
ATOM 2387 O O . VAL A 1 311 ? 14.406 13.859 32.013 1.00 34.69 311 VAL A O 1
ATOM 2390 N N . PHE A 1 312 ? 13.749 12.626 30.261 1.00 39.56 312 PHE A N 1
ATOM 2391 C CA . PHE A 1 312 ? 14.831 13.041 29.365 1.00 39.56 312 PHE A CA 1
ATOM 2392 C C . PHE A 1 312 ? 14.328 14.055 28.338 1.00 39.56 312 PHE A C 1
ATOM 2394 O O . PHE A 1 312 ? 13.283 13.856 27.723 1.00 39.56 312 PHE A O 1
ATOM 2401 N N . LEU A 1 313 ? 15.086 15.131 28.125 1.00 30.98 313 LEU A N 1
ATOM 2402 C CA . LEU A 1 313 ? 14.833 16.127 27.081 1.00 30.98 313 LEU A CA 1
ATOM 2403 C C . LEU A 1 313 ? 15.712 15.830 25.864 1.00 30.98 313 LEU A C 1
ATOM 2405 O O . LEU A 1 313 ? 16.937 15.817 25.967 1.00 30.98 313 LEU A O 1
ATOM 2409 N N . LEU A 1 314 ? 15.090 15.612 24.707 1.00 39.81 314 LEU A N 1
ATOM 2410 C CA . LEU A 1 314 ? 15.799 15.471 23.437 1.00 39.81 314 LEU A CA 1
ATOM 2411 C C . LEU A 1 314 ? 16.136 16.853 22.842 1.00 39.81 314 LEU A C 1
ATOM 2413 O O . LEU A 1 314 ? 15.410 17.819 23.090 1.00 39.81 314 LEU A O 1
ATOM 2417 N N . PRO A 1 315 ? 17.183 16.970 21.997 1.00 31.05 315 PRO A N 1
ATOM 2418 C CA . PRO A 1 315 ? 17.576 18.241 21.368 1.00 31.05 315 PRO A CA 1
ATOM 2419 C C . PRO A 1 315 ? 16.476 18.898 20.520 1.00 31.05 315 PRO A C 1
ATOM 2421 O O . PRO A 1 315 ? 16.487 20.108 20.305 1.00 31.05 315 PRO A O 1
ATOM 2424 N N . ASN A 1 316 ? 15.503 18.109 20.055 1.00 37.53 316 ASN A N 1
ATOM 2425 C CA . ASN A 1 316 ? 14.329 18.589 19.325 1.00 37.53 316 ASN A CA 1
ATOM 2426 C C . ASN A 1 316 ? 13.184 19.078 20.242 1.00 37.53 316 ASN A C 1
ATOM 2428 O O . ASN A 1 316 ? 12.124 19.437 19.741 1.00 37.53 316 ASN A O 1
ATOM 2432 N N . GLY A 1 317 ? 13.372 19.083 21.566 1.00 32.03 317 GLY A N 1
ATOM 2433 C CA . GLY A 1 317 ? 12.375 19.511 22.550 1.00 32.03 317 GLY A CA 1
ATOM 2434 C C . GLY A 1 317 ? 11.400 18.423 23.012 1.00 32.03 317 GLY A C 1
ATOM 2435 O O . GLY A 1 317 ? 10.543 18.709 23.847 1.00 32.03 317 GLY A O 1
ATOM 2436 N N . SER A 1 318 ? 11.529 17.187 22.521 1.00 38.34 318 SER A N 1
ATOM 2437 C CA . SER A 1 318 ? 10.686 16.068 22.969 1.00 38.34 318 SER A CA 1
ATOM 2438 C C . SER A 1 318 ? 11.064 15.631 24.385 1.00 38.34 318 SER A C 1
ATOM 2440 O O . SER A 1 318 ? 12.235 15.702 24.766 1.00 38.34 318 SER A O 1
ATOM 2442 N N . ARG A 1 319 ? 10.089 15.138 25.154 1.00 37.00 319 ARG A N 1
ATOM 2443 C CA . ARG A 1 319 ? 10.319 14.520 26.467 1.00 37.00 319 ARG A CA 1
ATOM 2444 C C . ARG A 1 319 ? 10.136 13.010 26.378 1.00 37.00 319 ARG A C 1
ATOM 2446 O O . ARG A 1 319 ? 9.146 12.554 25.820 1.00 37.00 319 ARG A O 1
ATOM 2453 N N . VAL A 1 320 ? 11.060 12.254 26.957 1.00 38.72 320 VAL A N 1
ATOM 2454 C CA . VAL A 1 320 ? 10.911 10.815 27.199 1.00 38.72 320 VAL A CA 1
ATOM 2455 C C . VAL A 1 320 ? 10.679 10.636 28.688 1.00 38.72 320 VAL A C 1
ATOM 2457 O O . VAL A 1 320 ? 11.502 11.091 29.479 1.00 38.72 320 VAL A O 1
ATOM 2460 N N . VAL A 1 321 ? 9.562 10.019 29.061 1.00 35.47 321 VAL A N 1
ATOM 2461 C CA . VAL A 1 321 ? 9.230 9.706 30.453 1.00 35.47 321 VAL A CA 1
ATOM 2462 C C . VAL A 1 321 ? 9.355 8.199 30.619 1.00 35.47 321 VAL A C 1
ATOM 2464 O O . VAL A 1 321 ? 8.720 7.444 29.885 1.00 35.47 321 VAL A O 1
ATOM 2467 N N . ILE A 1 322 ? 10.204 7.769 31.546 1.00 39.81 322 ILE A N 1
ATOM 2468 C CA . ILE A 1 322 ? 10.323 6.363 31.931 1.00 39.81 322 ILE A CA 1
ATOM 2469 C C . ILE A 1 322 ? 9.619 6.213 33.276 1.00 39.81 322 ILE A C 1
ATOM 2471 O O . ILE A 1 322 ? 10.034 6.846 34.250 1.00 39.81 322 ILE A O 1
ATOM 2475 N N . ASP A 1 323 ? 8.542 5.428 33.290 1.00 32.84 323 ASP A N 1
ATOM 2476 C CA . ASP A 1 323 ? 7.798 5.053 34.493 1.00 32.84 323 ASP A CA 1
ATOM 2477 C C . ASP A 1 323 ? 8.002 3.558 34.773 1.00 32.84 323 ASP A C 1
ATOM 2479 O O . ASP A 1 323 ? 8.160 2.772 33.833 1.00 32.84 323 ASP A O 1
ATOM 2483 N N . ASP A 1 324 ? 8.023 3.183 36.053 1.00 35.34 324 ASP A N 1
ATOM 2484 C CA . ASP A 1 324 ? 8.615 1.948 36.600 1.00 35.34 324 ASP A CA 1
ATOM 2485 C C . ASP A 1 324 ? 7.988 0.632 36.088 1.00 35.34 324 ASP A C 1
ATOM 2487 O O . ASP A 1 324 ? 8.517 -0.445 36.354 1.00 35.34 324 ASP A O 1
ATOM 2491 N N . GLU A 1 325 ? 6.923 0.687 35.283 1.00 28.72 325 GLU A N 1
ATOM 2492 C CA . GLU A 1 325 ? 6.306 -0.496 34.663 1.00 28.72 325 GLU A CA 1
ATOM 2493 C C . GLU A 1 325 ? 5.938 -0.327 33.175 1.00 28.72 325 GLU A C 1
ATOM 2495 O O . GLU A 1 325 ? 5.449 -1.272 32.551 1.00 28.72 325 GLU A O 1
ATOM 2500 N N . ARG A 1 326 ? 6.162 0.849 32.561 1.00 31.55 326 ARG A N 1
ATOM 2501 C CA . ARG A 1 326 ? 5.818 1.116 31.148 1.00 31.55 326 ARG A CA 1
ATOM 2502 C C . ARG A 1 326 ? 6.728 2.175 30.528 1.00 31.55 326 ARG A C 1
ATOM 2504 O O . ARG A 1 326 ? 6.866 3.285 31.035 1.00 31.55 326 ARG A O 1
ATOM 2511 N N . VAL A 1 327 ? 7.256 1.886 29.337 1.00 32.03 327 VAL A N 1
ATOM 2512 C CA . VAL A 1 327 ? 7.861 2.919 28.484 1.00 32.03 327 VAL A CA 1
ATOM 2513 C C . VAL A 1 327 ? 6.736 3.674 27.772 1.00 32.03 327 VAL A C 1
ATOM 2515 O O . VAL A 1 327 ? 6.240 3.241 26.733 1.00 32.03 327 VAL A O 1
ATOM 2518 N N . LEU A 1 328 ? 6.312 4.806 28.333 1.00 29.56 328 LEU A N 1
ATOM 2519 C CA . LEU A 1 328 ? 5.365 5.720 27.692 1.00 29.56 328 LEU A CA 1
ATOM 2520 C C . LEU A 1 328 ? 6.127 6.726 26.817 1.00 29.56 328 LEU A C 1
ATOM 2522 O O . LEU A 1 328 ? 6.643 7.739 27.290 1.00 29.56 328 LEU A O 1
ATOM 2526 N N . ILE A 1 329 ? 6.181 6.467 25.508 1.00 33.91 329 ILE A N 1
ATOM 2527 C CA . ILE A 1 329 ? 6.702 7.436 24.532 1.00 33.91 329 ILE A CA 1
ATOM 2528 C C . ILE A 1 329 ? 5.557 8.356 24.096 1.00 33.91 329 ILE A C 1
ATOM 2530 O O . ILE A 1 329 ? 4.873 8.103 23.107 1.00 33.91 329 ILE A O 1
ATOM 2534 N N . GLY A 1 330 ? 5.350 9.450 24.827 1.00 26.92 330 GLY A N 1
ATOM 2535 C CA . GLY A 1 330 ? 4.524 10.561 24.359 1.00 26.92 330 GLY A CA 1
ATOM 2536 C C . GLY A 1 330 ? 5.339 11.504 23.472 1.00 26.92 330 GLY A C 1
ATOM 2537 O O . GLY A 1 330 ? 6.134 12.292 23.982 1.00 26.92 330 GLY A O 1
ATOM 2538 N N . LEU A 1 331 ? 5.135 11.472 22.150 1.00 27.98 331 LEU A N 1
ATOM 2539 C CA . LEU A 1 331 ? 5.632 12.518 21.244 1.00 27.98 331 LEU A CA 1
ATOM 2540 C C . LEU A 1 331 ? 4.812 13.801 21.453 1.00 27.98 331 LEU A C 1
ATOM 2542 O O . LEU A 1 331 ? 3.865 14.084 20.726 1.00 27.98 331 LEU A O 1
ATOM 2546 N N . TYR A 1 332 ? 5.173 14.588 22.464 1.00 28.03 332 TYR A N 1
ATOM 2547 C CA . TYR A 1 332 ? 4.661 15.946 22.615 1.00 28.03 332 TYR A CA 1
ATOM 2548 C C . TYR A 1 332 ? 5.499 16.904 21.760 1.00 28.03 332 TYR A C 1
ATOM 2550 O O . TYR A 1 332 ? 6.558 17.363 22.186 1.00 28.03 332 TYR A O 1
ATOM 2558 N N . GLU A 1 333 ? 5.013 17.247 20.564 1.00 26.59 333 GLU A N 1
ATOM 2559 C CA . GLU A 1 333 ? 5.451 18.471 19.888 1.00 26.59 333 GLU A CA 1
ATOM 2560 C C . GLU A 1 333 ? 4.871 19.670 20.649 1.00 26.59 333 GLU A C 1
ATOM 2562 O O . GLU A 1 333 ? 3.707 20.047 20.513 1.00 26.59 333 GLU A O 1
ATOM 2567 N N . LEU A 1 334 ? 5.697 20.286 21.493 1.00 25.08 334 LEU A N 1
ATOM 2568 C CA . LEU A 1 334 ? 5.407 21.609 22.025 1.00 25.08 334 LEU A CA 1
ATOM 2569 C C . LEU A 1 334 ? 5.547 22.615 20.877 1.00 25.08 334 LEU A C 1
ATOM 2571 O O . LEU A 1 334 ? 6.643 23.074 20.556 1.00 25.08 334 LEU A O 1
ATOM 2575 N N . HIS A 1 335 ? 4.420 23.027 20.294 1.00 26.50 335 HIS A N 1
ATOM 2576 C CA . HIS A 1 335 ? 4.324 24.284 19.550 1.00 26.50 335 HIS A CA 1
ATOM 2577 C C . HIS A 1 335 ? 4.483 25.479 20.505 1.00 26.50 335 HIS A C 1
ATOM 2579 O O . HIS A 1 335 ? 3.560 26.252 20.732 1.00 26.50 335 HIS A O 1
ATOM 2585 N N . ARG A 1 336 ? 5.676 25.647 21.077 1.00 28.16 336 ARG A N 1
ATOM 2586 C CA . ARG A 1 336 ? 6.181 26.912 21.618 1.00 28.16 336 ARG A CA 1
ATOM 2587 C C . ARG A 1 336 ? 7.691 26.882 21.495 1.00 28.16 336 ARG A C 1
ATOM 2589 O O . ARG A 1 336 ? 8.324 26.076 22.158 1.00 28.16 336 ARG A O 1
ATOM 2596 N N . ARG A 1 337 ? 8.247 27.747 20.639 1.00 32.81 337 ARG A N 1
ATOM 2597 C CA . ARG A 1 337 ? 9.693 27.936 20.428 1.00 32.81 337 ARG A CA 1
ATOM 2598 C C . ARG A 1 337 ? 10.413 28.085 21.786 1.00 32.81 337 ARG A C 1
ATOM 2600 O O . ARG A 1 337 ? 10.302 29.156 22.378 1.00 32.81 337 ARG A O 1
ATOM 2607 N N . PRO A 1 338 ? 11.169 27.082 22.280 1.00 32.22 338 PRO A N 1
ATOM 2608 C CA . PRO A 1 338 ? 11.882 27.199 23.556 1.00 32.22 338 PRO A CA 1
ATOM 2609 C C . PRO A 1 338 ? 13.302 27.762 23.390 1.00 32.22 338 PRO A C 1
ATOM 2611 O O . PRO A 1 338 ? 13.940 28.139 24.369 1.00 32.22 338 PRO A O 1
ATOM 2614 N N . TRP A 1 339 ? 13.804 27.855 22.153 1.00 32.59 339 TRP A N 1
ATOM 2615 C CA . TRP A 1 339 ? 15.208 28.165 21.848 1.00 32.59 339 TRP A CA 1
ATOM 2616 C C . TRP A 1 339 ? 15.654 29.608 22.154 1.00 32.59 339 TRP A C 1
ATOM 2618 O O . TRP A 1 339 ? 16.807 29.945 21.912 1.00 32.59 339 TRP A O 1
ATOM 2628 N N . LEU A 1 340 ? 14.787 30.455 22.718 1.00 32.88 340 LEU A N 1
ATOM 2629 C CA . LEU A 1 340 ? 15.138 31.823 23.124 1.00 32.88 340 LEU A CA 1
ATOM 2630 C C . LEU A 1 340 ? 15.350 32.010 24.634 1.00 32.88 340 LEU A C 1
ATOM 2632 O O . LEU A 1 340 ? 15.772 33.088 25.034 1.00 32.88 340 LEU A O 1
ATOM 2636 N N . HIS A 1 341 ? 15.123 30.992 25.476 1.00 33.28 341 HIS A N 1
ATOM 2637 C CA . HIS A 1 341 ? 15.193 31.174 26.936 1.00 33.28 341 HIS A CA 1
ATOM 2638 C C . HIS A 1 341 ? 16.269 30.368 27.680 1.00 33.28 341 HIS A C 1
ATOM 2640 O O . HIS A 1 341 ? 16.456 30.618 28.867 1.00 33.28 341 HIS A O 1
ATOM 2646 N N . SER A 1 342 ? 17.026 29.467 27.037 1.00 33.84 342 SER A N 1
ATOM 2647 C CA . SER A 1 342 ? 18.070 28.687 27.739 1.00 33.84 342 SER A CA 1
ATOM 2648 C C . SER A 1 342 ? 19.514 29.142 27.497 1.00 33.84 342 SER A C 1
ATOM 2650 O O . SER A 1 342 ? 20.432 28.547 28.054 1.00 33.84 342 SER A O 1
ATOM 2652 N N . LEU A 1 343 ? 19.745 30.217 26.736 1.00 36.41 343 LEU A N 1
ATOM 2653 C CA . LEU A 1 343 ? 21.029 30.927 26.732 1.00 36.41 343 LEU A CA 1
ATOM 2654 C C . LEU A 1 343 ? 20.979 32.046 27.777 1.00 36.41 343 LEU A C 1
ATOM 2656 O O . LEU A 1 343 ? 20.946 33.233 27.468 1.00 36.41 343 LEU A O 1
ATOM 2660 N N . GLY A 1 344 ? 20.982 31.640 29.047 1.00 33.62 344 GLY A N 1
ATOM 2661 C CA . GLY A 1 344 ? 21.243 32.502 30.203 1.00 33.62 344 GLY A CA 1
ATOM 2662 C C . GLY A 1 344 ? 22.707 32.950 30.278 1.00 33.62 344 GLY A C 1
ATOM 2663 O O . GLY A 1 344 ? 23.331 32.868 31.329 1.00 33.62 344 GLY A O 1
ATOM 2664 N N . GLY A 1 345 ? 23.265 33.404 29.158 1.00 36.66 345 GLY A N 1
ATOM 2665 C CA . GLY A 1 345 ? 24.599 33.975 29.044 1.00 36.66 345 GLY A CA 1
ATOM 2666 C C . GLY A 1 345 ? 24.543 35.075 27.998 1.00 36.66 345 GLY A C 1
ATOM 2667 O O . GLY A 1 345 ? 24.259 34.805 26.836 1.00 36.66 345 GLY A O 1
ATOM 2668 N N . LYS A 1 346 ? 24.743 36.319 28.438 1.00 42.62 346 LYS A N 1
ATOM 2669 C CA . LYS A 1 346 ? 24.638 37.567 27.670 1.00 42.62 346 LYS A CA 1
ATOM 2670 C C . LYS A 1 346 ? 25.519 37.570 26.405 1.00 42.62 346 LYS A C 1
ATOM 2672 O O . LYS A 1 346 ? 26.564 38.212 26.393 1.00 42.62 346 LYS A O 1
ATOM 2677 N N . LEU A 1 347 ? 25.092 36.931 25.318 1.00 44.25 347 LEU A N 1
ATOM 2678 C CA . LEU A 1 347 ? 25.498 37.351 23.979 1.00 44.25 347 LEU A CA 1
ATOM 2679 C C . LEU A 1 347 ? 24.496 38.409 23.535 1.00 44.25 347 LEU A C 1
ATOM 2681 O O . LEU A 1 347 ? 23.345 38.108 23.226 1.00 44.25 347 LEU A O 1
ATOM 2685 N N . SER A 1 348 ? 24.916 39.671 23.573 1.00 64.00 348 SER A N 1
ATOM 2686 C CA . SER A 1 348 ? 24.084 40.743 23.041 1.00 64.00 348 SER A CA 1
ATOM 2687 C C . SER A 1 348 ? 23.936 40.551 21.530 1.00 64.00 348 SER A C 1
ATOM 2689 O O . SER A 1 348 ? 24.847 40.056 20.863 1.00 64.00 348 SER A O 1
ATOM 2691 N N . ILE A 1 349 ? 22.801 40.975 20.974 1.00 59.75 349 ILE A N 1
ATOM 2692 C CA . ILE A 1 349 ? 22.572 41.033 19.519 1.00 59.75 349 ILE A CA 1
ATOM 2693 C C . ILE A 1 349 ? 23.747 41.726 18.805 1.00 59.75 349 ILE A C 1
ATOM 2695 O O . ILE A 1 349 ? 24.102 41.352 17.691 1.00 59.75 349 ILE A O 1
ATOM 2699 N N . PHE A 1 350 ? 24.412 42.663 19.485 1.00 62.00 350 PHE A N 1
ATOM 2700 C CA . PHE A 1 350 ? 25.615 43.334 19.011 1.00 62.00 350 PHE A CA 1
ATOM 2701 C C . PHE A 1 350 ? 26.794 42.372 18.783 1.00 62.00 350 PHE A C 1
ATOM 2703 O O . PHE A 1 350 ? 27.450 42.449 17.752 1.00 62.00 350 PHE A O 1
ATOM 2710 N N . THR A 1 351 ? 27.037 41.414 19.681 1.00 67.25 351 THR A N 1
ATOM 2711 C CA . THR A 1 351 ? 28.110 40.413 19.532 1.00 67.25 351 THR A CA 1
ATOM 2712 C C . THR A 1 351 ? 27.854 39.478 18.350 1.00 67.25 351 THR A C 1
ATOM 2714 O O . THR A 1 351 ? 28.779 39.161 17.605 1.00 67.25 351 THR A O 1
ATOM 2717 N N . LEU A 1 352 ? 26.595 39.079 18.135 1.00 67.12 352 LEU A N 1
ATOM 2718 C CA . LEU A 1 352 ? 26.212 38.271 16.976 1.00 67.12 352 LEU A CA 1
ATOM 2719 C C . LEU A 1 352 ? 26.391 39.063 15.671 1.00 67.12 352 LEU A C 1
ATOM 2721 O O . LEU A 1 352 ? 26.921 38.536 14.697 1.00 67.12 352 LEU A O 1
ATOM 2725 N N . LEU A 1 353 ? 26.004 40.342 15.670 1.00 73.31 353 LEU A N 1
ATOM 2726 C CA . LEU A 1 353 ? 26.151 41.226 14.516 1.00 73.31 353 LEU A CA 1
ATOM 2727 C C . LEU A 1 353 ? 27.629 41.440 14.155 1.00 73.31 353 LEU A C 1
ATOM 2729 O O . LEU A 1 353 ? 27.998 41.318 12.992 1.00 73.31 353 LEU A O 1
ATOM 2733 N N . VAL A 1 354 ? 28.485 41.687 15.152 1.00 77.75 354 VAL A N 1
ATOM 2734 C CA . VAL A 1 354 ? 29.936 41.835 14.961 1.00 77.75 354 VAL A CA 1
ATOM 2735 C C . VAL A 1 354 ? 30.550 40.545 14.420 1.00 77.75 354 VAL A C 1
ATOM 2737 O O . VAL A 1 354 ? 31.371 40.605 13.510 1.00 77.75 354 VAL A O 1
ATOM 2740 N N . PHE A 1 355 ? 30.122 39.379 14.911 1.00 78.44 355 PHE A N 1
ATOM 2741 C CA . PHE A 1 355 ? 30.612 38.092 14.414 1.00 78.44 355 PHE A CA 1
ATOM 2742 C C . PHE A 1 355 ? 30.208 37.839 12.953 1.00 78.44 355 PHE A C 1
ATOM 2744 O O . PHE A 1 355 ? 31.030 37.396 12.155 1.00 78.44 355 PHE A O 1
ATOM 2751 N N . VAL A 1 356 ? 28.969 38.175 12.575 1.00 80.62 356 VAL A N 1
ATOM 2752 C CA . VAL A 1 356 ? 28.491 38.059 11.187 1.00 80.62 356 VAL A CA 1
ATOM 2753 C C . VAL A 1 356 ? 29.235 39.026 10.263 1.00 80.62 356 VAL A C 1
ATOM 2755 O O . VAL A 1 356 ? 29.676 38.618 9.192 1.00 80.62 356 VAL A O 1
ATOM 2758 N N . ILE A 1 357 ? 29.442 40.278 10.682 1.00 85.06 357 ILE A N 1
ATOM 2759 C CA . ILE A 1 357 ? 30.213 41.266 9.911 1.00 85.06 357 ILE A CA 1
ATOM 2760 C C . ILE A 1 357 ? 31.667 40.807 9.746 1.00 85.06 357 ILE A C 1
ATOM 2762 O O . ILE A 1 357 ? 32.205 40.878 8.645 1.00 85.06 357 ILE A O 1
ATOM 2766 N N . PHE A 1 358 ? 32.285 40.280 10.805 1.00 84.50 358 PHE A N 1
ATOM 2767 C CA . PHE A 1 358 ? 33.644 39.743 10.761 1.00 84.50 358 PHE A CA 1
ATOM 2768 C C . PHE A 1 358 ? 33.761 38.541 9.812 1.00 84.50 358 PHE A C 1
ATOM 2770 O O . PHE A 1 358 ? 34.718 38.461 9.047 1.00 84.50 358 PHE A O 1
ATOM 2777 N N . LEU A 1 359 ? 32.763 37.649 9.791 1.00 77.38 359 LEU A N 1
ATOM 2778 C CA . LEU A 1 359 ? 32.715 36.509 8.871 1.00 77.38 359 LEU A CA 1
ATOM 2779 C C . LEU A 1 359 ? 32.580 36.957 7.406 1.00 77.38 359 LEU A C 1
ATOM 2781 O O . LEU A 1 359 ? 33.256 36.415 6.536 1.00 77.38 359 LEU A O 1
ATOM 2785 N N . ILE A 1 360 ? 31.749 37.972 7.138 1.00 82.50 360 ILE A N 1
ATOM 2786 C CA . ILE A 1 360 ? 31.607 38.580 5.804 1.00 82.50 360 ILE A CA 1
ATOM 2787 C C . ILE A 1 360 ? 32.933 39.214 5.363 1.00 82.50 360 ILE A C 1
ATOM 2789 O O . ILE A 1 360 ? 33.344 39.041 4.218 1.00 82.50 360 ILE A O 1
ATOM 2793 N N . PHE A 1 361 ? 33.634 39.895 6.273 1.00 80.12 361 PHE A N 1
ATOM 2794 C CA . PHE A 1 361 ? 34.936 40.504 5.992 1.00 80.12 361 PHE A CA 1
ATOM 2795 C C . PHE A 1 361 ? 36.023 39.458 5.710 1.00 80.12 361 PHE A C 1
ATOM 2797 O O . PHE A 1 361 ? 36.804 39.616 4.777 1.00 80.12 361 PHE A O 1
ATOM 2804 N N . LEU A 1 362 ? 36.045 38.359 6.470 1.00 73.69 362 LEU A N 1
ATOM 2805 C CA . LEU A 1 362 ? 36.929 37.217 6.222 1.00 73.69 362 LEU A CA 1
ATOM 2806 C C . LEU A 1 362 ? 36.661 36.591 4.850 1.00 73.69 362 LEU A C 1
ATOM 2808 O O . LEU A 1 362 ? 37.596 36.354 4.094 1.00 73.69 362 LEU A O 1
ATOM 2812 N N . LEU A 1 363 ? 35.395 36.382 4.491 1.00 74.38 363 LEU A N 1
ATOM 2813 C CA . LEU A 1 363 ? 35.031 35.844 3.178 1.00 74.38 363 LEU A CA 1
ATOM 2814 C C . LEU A 1 363 ? 35.430 36.787 2.032 1.00 74.38 363 LEU A C 1
ATOM 2816 O O . LEU A 1 363 ? 35.885 36.317 0.994 1.00 74.38 363 LEU A O 1
ATOM 2820 N N . ALA A 1 364 ? 35.338 38.104 2.237 1.00 74.31 364 ALA A N 1
ATOM 2821 C CA . ALA A 1 364 ? 35.768 39.097 1.254 1.00 74.31 364 ALA A CA 1
ATOM 2822 C C . ALA A 1 364 ? 37.300 39.178 1.096 1.00 74.31 364 ALA A C 1
ATOM 2824 O O . ALA A 1 364 ? 37.789 39.401 -0.007 1.00 74.31 364 ALA A O 1
ATOM 2825 N N . ILE A 1 365 ? 38.067 38.983 2.176 1.00 81.19 365 ILE A N 1
ATOM 2826 C CA . ILE A 1 365 ? 39.541 39.006 2.140 1.00 81.19 365 ILE A CA 1
ATOM 2827 C C . ILE A 1 365 ? 40.107 37.739 1.490 1.00 81.19 365 ILE A C 1
ATOM 2829 O O . ILE A 1 365 ? 41.100 37.810 0.768 1.00 81.19 365 ILE A O 1
ATOM 2833 N N . PHE A 1 366 ? 39.491 36.582 1.737 1.00 76.38 366 PHE A N 1
ATOM 2834 C CA . PHE A 1 366 ? 40.026 35.294 1.292 1.00 76.38 366 PHE A CA 1
ATOM 2835 C C . PHE A 1 366 ? 39.534 34.827 -0.088 1.00 76.38 366 PHE A C 1
ATOM 2837 O O . PHE A 1 366 ? 39.905 33.727 -0.482 1.00 76.38 366 PHE A O 1
ATOM 2844 N N . ASN A 1 367 ? 38.775 35.655 -0.824 1.00 50.38 367 ASN A N 1
ATOM 2845 C CA . ASN A 1 367 ? 38.386 35.469 -2.234 1.00 50.38 367 ASN A CA 1
ATOM 2846 C C . ASN A 1 367 ? 38.119 33.992 -2.615 1.00 50.38 367 ASN A C 1
ATOM 2848 O O . ASN A 1 367 ? 38.816 33.413 -3.450 1.00 50.38 367 ASN A O 1
ATOM 2852 N N . PHE A 1 368 ? 37.128 33.385 -1.954 1.00 51.66 368 PHE A N 1
ATOM 2853 C CA . PHE A 1 368 ? 36.607 32.055 -2.287 1.00 51.66 368 PHE A CA 1
ATOM 2854 C C . PHE A 1 368 ? 35.314 32.138 -3.089 1.00 51.66 368 PHE A C 1
ATOM 2856 O O . PHE A 1 368 ? 34.429 32.933 -2.692 1.00 51.66 368 PHE A O 1
#